Protein 2P17 (pdb70)

B-factor: mean 14.43, std 5.57, range [7.03, 48.94]

Structure (mmCIF, N/CA/C/O backbone):
data_2P17
#
_entry.id   2P17
#
_cell.length_a   53.571
_cell.length_b   59.823
_cell.length_c   69.685
_cell.angle_alpha   90.00
_cell.angle_beta   90.00
_cell.angle_gamma   90.00
#
_symmetry.space_group_name_H-M   'P 21 21 21'
#
loop_
_entity.id
_entity.type
_entity.pdbx_description
1 polymer 'Pirin-like protein'
2 non-polymer 'FE (III) ION'
3 water water
#
loop_
_atom_site.group_PDB
_atom_site.id
_atom_site.type_symbol
_atom_site.label_atom_id
_atom_site.label_alt_id
_atom_site.label_comp_id
_atom_site.label_asym_id
_atom_site.label_entity_id
_atom_site.label_seq_id
_atom_site.pdbx_PDB_ins_code
_atom_site.Cartn_x
_atom_site.Cartn_y
_atom_site.Cartn_z
_atom_site.occupancy
_atom_site.B_iso_or_equiv
_atom_site.auth_seq_id
_atom_site.auth_comp_id
_atom_site.auth_asym_id
_atom_site.auth_atom_id
_atom_site.pdbx_PDB_model_num
ATOM 9 N N . ALA A 1 2 ? 21.017 17.580 22.355 1.00 19.07 2 ALA A N 1
ATOM 10 C CA . ALA A 1 2 ? 22.322 17.913 21.761 1.00 18.23 2 ALA A CA 1
ATOM 11 C C . ALA A 1 2 ? 22.831 19.232 22.306 1.00 17.43 2 ALA A C 1
ATOM 12 O O . ALA A 1 2 ? 22.058 20.062 22.779 1.00 17.38 2 ALA A O 1
ATOM 14 N N . ILE A 1 3 ? 24.143 19.420 22.240 1.00 16.70 3 ILE A N 1
ATOM 15 C CA . ILE A 1 3 ? 24.744 20.662 22.668 1.00 16.21 3 ILE A CA 1
ATOM 16 C C . ILE A 1 3 ? 24.225 21.773 21.753 1.00 15.53 3 ILE A C 1
ATOM 17 O O . ILE A 1 3 ? 24.324 21.673 20.533 1.00 15.03 3 ILE A O 1
ATOM 22 N N . GLN A 1 4 ? 23.643 22.808 22.352 1.00 14.95 4 GLN A N 1
ATOM 23 C CA . GLN A 1 4 ? 23.057 23.924 21.607 1.00 14.99 4 GLN A CA 1
ATOM 24 C C . GLN A 1 4 ? 24.077 25.013 21.318 1.00 14.20 4 GLN A C 1
ATOM 25 O O . GLN A 1 4 ? 24.668 25.593 22.242 1.00 14.95 4 GLN A O 1
ATOM 31 N N . ARG A 1 5 ? 24.273 25.310 20.037 1.00 12.76 5 ARG A N 1
ATOM 32 C CA . ARG A 1 5 ? 25.125 26.427 19.662 1.00 12.47 5 ARG A CA 1
ATOM 33 C C . ARG A 1 5 ? 24.494 27.775 20.009 1.00 11.84 5 ARG A C 1
ATOM 34 O O . ARG A 1 5 ? 23.261 27.913 20.018 1.00 12.38 5 ARG A O 1
ATOM 42 N N . ARG A 1 6 ? 25.366 28.746 20.266 1.00 12.11 6 ARG A N 1
ATOM 43 C CA . ARG A 1 6 ? 25.008 30.127 20.554 1.00 13.05 6 ARG A CA 1
ATOM 44 C C . ARG A 1 6 ? 25.446 30.985 19.374 1.00 12.11 6 ARG A C 1
ATOM 45 O O . ARG A 1 6 ? 26.302 30.575 18.576 1.00 11.68 6 ARG A O 1
ATOM 53 N N . ILE A 1 7 ? 24.864 32.174 19.264 1.00 12.47 7 ILE A N 1
ATOM 54 C CA . ILE A 1 7 ? 25.335 33.186 18.340 1.00 12.46 7 ILE A CA 1
ATOM 55 C C . ILE A 1 7 ? 26.371 34.048 19.052 1.00 13.05 7 ILE A C 1
ATOM 56 O O . ILE A 1 7 ? 26.052 34.766 20.014 1.00 13.82 7 ILE A O 1
ATOM 61 N N . ARG A 1 8 ? 27.615 33.957 18.597 1.00 12.69 8 ARG A N 1
ATOM 62 C CA . ARG A 1 8 ? 28.715 34.646 19.273 1.00 12.90 8 ARG A CA 1
ATOM 63 C C . ARG A 1 8 ? 28.934 36.070 18.769 1.00 12.60 8 ARG A C 1
ATOM 64 O O . ARG A 1 8 ? 29.588 36.875 19.444 1.00 13.26 8 ARG A O 1
ATOM 72 N N . ARG A 1 9 ? 28.385 36.385 17.597 1.00 12.12 9 ARG A N 1
ATOM 73 C CA . ARG A 1 9 ? 28.531 37.716 17.022 1.00 12.34 9 ARG A CA 1
ATOM 74 C C . ARG A 1 9 ? 27.496 37.952 15.939 1.00 11.90 9 ARG A C 1
ATOM 75 O O . ARG A 1 9 ? 27.157 37.031 15.192 1.00 11.72 9 ARG A O 1
ATOM 83 N N . VAL A 1 10 ? 26.990 39.182 15.852 1.00 11.76 10 VAL A N 1
ATOM 84 C CA . VAL A 1 10 ? 26.021 39.559 14.826 1.00 12.12 10 VAL A CA 1
ATOM 85 C C . VAL A 1 10 ? 26.584 40.697 13.975 1.00 12.50 10 VAL A C 1
ATOM 86 O O . VAL A 1 10 ? 26.755 41.819 14.469 1.00 13.86 10 VAL A O 1
ATOM 90 N N . LYS A 1 11 ? 26.875 40.412 12.706 1.00 12.19 11 LYS A N 1
ATOM 91 C CA . LYS A 1 11 ? 27.425 41.417 11.789 1.00 12.01 11 LYS A CA 1
ATOM 92 C C . LYS A 1 11 ? 26.349 41.969 10.860 1.00 11.96 11 LYS A C 1
ATOM 93 O O . LYS A 1 11 ? 25.613 41.201 10.239 1.00 11.77 11 LYS A O 1
ATOM 99 N N . THR A 1 12 ? 26.281 43.297 10.739 1.00 11.79 12 THR A N 1
ATOM 100 C CA . THR A 1 12 ? 25.353 43.936 9.829 1.00 12.30 12 THR A CA 1
ATOM 101 C C . THR A 1 12 ? 26.151 44.384 8.614 1.00 12.59 12 THR A C 1
ATOM 102 O O . THR A 1 12 ? 27.067 45.202 8.747 1.00 13.00 12 THR A O 1
ATOM 106 N N . VAL A 1 13 ? 25.814 43.849 7.441 1.00 13.08 13 VAL A N 1
ATOM 107 C CA . VAL A 1 13 ? 26.557 44.165 6.224 1.00 14.52 13 VAL A CA 1
ATOM 108 C C . VAL A 1 13 ? 26.341 45.628 5.849 1.00 15.37 13 VAL A C 1
ATOM 109 O O . VAL A 1 13 ? 25.205 46.107 5.844 1.00 16.31 13 VAL A O 1
ATOM 113 N N . GLN A 1 14 ? 27.447 46.329 5.581 1.00 16.81 14 GLN A N 1
ATOM 114 C CA . GLN A 1 14 ? 27.426 47.720 5.124 1.00 18.76 14 GLN A CA 1
ATOM 115 C C . GLN A 1 14 ? 27.878 47.744 3.666 1.00 18.73 14 GLN A C 1
ATOM 116 O O . GLN A 1 14 ? 29.060 47.529 3.372 1.00 19.90 14 GLN A O 1
ATOM 130 N N . THR A 1 16 ? 28.699 49.270 -0.101 1.00 17.56 16 THR A N 1
ATOM 131 C CA . THR A 1 16 ? 29.317 50.460 -0.670 1.00 17.56 16 THR A CA 1
ATOM 132 C C . THR A 1 16 ? 29.176 50.421 -2.181 1.00 17.15 16 THR A C 1
ATOM 133 O O . THR A 1 16 ? 29.092 49.350 -2.776 1.00 16.58 16 THR A O 1
ATOM 137 N N . THR A 1 17 ? 29.164 51.593 -2.804 1.00 17.20 17 THR A N 1
ATOM 138 C CA . THR A 1 17 ? 29.104 51.676 -4.252 1.00 17.73 17 THR A CA 1
ATOM 139 C C . THR A 1 17 ? 30.512 51.720 -4.844 1.00 17.61 17 THR A C 1
ATOM 140 O O . THR A 1 17 ? 31.282 52.661 -4.592 1.00 18.26 17 THR A O 1
ATOM 144 N N . ASN A 1 18 ? 30.856 50.678 -5.597 1.00 17.31 18 ASN A N 1
ATOM 145 C CA . ASN A 1 18 ? 32.156 50.591 -6.265 1.00 17.43 18 ASN A CA 1
ATOM 146 C C . ASN A 1 18 ? 32.164 51.421 -7.532 1.00 17.39 18 ASN A C 1
ATOM 147 O O . ASN A 1 18 ? 33.131 52.128 -7.824 1.00 17.41 18 ASN A O 1
ATOM 152 N N . SER A 1 19 ? 31.085 51.311 -8.297 1.00 16.93 19 SER A N 1
ATOM 153 C CA . SER A 1 19 ? 30.973 51.956 -9.601 1.00 16.72 19 SER A CA 1
ATOM 154 C C . SER A 1 19 ? 29.497 52.061 -9.958 1.00 16.94 19 SER A C 1
ATOM 155 O O . SER A 1 19 ? 28.641 51.548 -9.241 1.00 16.48 19 SER A O 1
ATOM 158 N N . PRO A 1 20 ? 29.181 52.737 -11.074 1.00 17.12 20 PRO A N 1
ATOM 159 C CA . PRO A 1 20 ? 27.796 52.844 -11.516 1.00 17.17 20 PRO A CA 1
ATOM 160 C C . PRO A 1 20 ? 27.143 51.485 -11.809 1.00 16.59 20 PRO A C 1
ATOM 161 O O . PRO A 1 20 ? 25.912 51.395 -11.881 1.00 17.65 20 PRO A O 1
ATOM 165 N N . ILE A 1 21 ? 27.956 50.446 -11.962 1.00 15.64 21 ILE A N 1
ATOM 166 C CA . ILE A 1 21 ? 27.435 49.105 -12.287 1.00 15.28 21 ILE A CA 1
ATOM 167 C C . ILE A 1 21 ? 27.712 48.059 -11.200 1.00 14.73 21 ILE A C 1
ATOM 168 O O . ILE A 1 21 ? 27.438 46.868 -11.396 1.00 14.13 21 ILE A O 1
ATOM 173 N N . HIS A 1 22 ? 28.228 48.495 -10.050 1.00 13.09 22 HIS A N 1
ATOM 174 C CA . HIS A 1 22 ? 28.671 47.547 -9.026 1.00 12.33 22 HIS A CA 1
ATOM 175 C C . HIS A 1 22 ? 28.608 48.100 -7.611 1.00 12.32 22 HIS A C 1
ATOM 176 O O . HIS A 1 22 ? 29.223 49.118 -7.296 1.00 11.97 22 HIS A O 1
ATOM 183 N N . ARG A 1 23 ? 27.825 47.424 -6.774 1.00 11.47 23 ARG A N 1
ATOM 184 C CA . ARG A 1 23 ? 27.786 47.679 -5.338 1.00 12.10 23 ARG A CA 1
ATOM 185 C C . ARG A 1 23 ? 28.229 46.402 -4.635 1.00 11.77 23 ARG A C 1
ATOM 186 O O . ARG A 1 23 ? 27.988 45.301 -5.130 1.00 11.82 23 ARG A O 1
ATOM 194 N N . SER A 1 24 ? 28.873 46.541 -3.485 1.00 12.05 24 SER A N 1
ATOM 195 C CA . SER A 1 24 ? 29.340 45.347 -2.779 1.00 12.91 24 SER A CA 1
ATOM 196 C C . SER A 1 24 ? 29.339 45.493 -1.271 1.00 13.40 24 SER A C 1
ATOM 197 O O . SER A 1 24 ? 29.353 46.608 -0.748 1.00 14.89 24 SER A O 1
ATOM 200 N N . GLY A 1 25 ? 29.339 44.350 -0.586 1.00 13.68 25 GLY A N 1
ATOM 201 C CA . GLY A 1 25 ? 29.401 44.356 0.886 1.00 14.54 25 GLY A CA 1
ATOM 202 C C . GLY A 1 25 ? 30.219 43.197 1.391 1.00 14.97 25 GLY A C 1
ATOM 203 O O . GLY A 1 25 ? 30.137 42.104 0.839 1.00 15.16 25 GLY A O 1
ATOM 204 N N . SER A 1 26 ? 31.024 43.444 2.421 1.00 15.13 26 SER A N 1
ATOM 205 C CA . SER A 1 26 ? 31.820 42.388 3.047 1.00 15.66 26 SER A CA 1
ATOM 206 C C . SER A 1 26 ? 31.018 41.726 4.157 1.00 14.70 26 SER A C 1
ATOM 207 O O . SER A 1 26 ? 30.559 42.396 5.089 1.00 15.29 26 SER A O 1
ATOM 210 N N . VAL A 1 27 ? 30.808 40.421 4.019 1.00 13.98 27 VAL A N 1
ATOM 211 C CA . VAL A 1 27 ? 30.088 39.645 5.027 1.00 13.68 27 VAL A CA 1
ATOM 212 C C . VAL A 1 27 ? 31.108 39.007 5.973 1.00 13.36 27 VAL A C 1
ATOM 213 O O . VAL A 1 27 ? 31.022 39.135 7.199 1.00 13.17 27 VAL A O 1
ATOM 217 N N . LEU A 1 28 ? 32.076 38.319 5.379 1.00 13.26 28 LEU A N 1
ATOM 218 C CA . LEU A 1 28 ? 33.273 37.883 6.071 1.00 12.96 28 LEU A CA 1
ATOM 219 C C . LEU A 1 28 ? 34.412 38.622 5.400 1.00 13.70 28 LEU A C 1
ATOM 220 O O . LEU A 1 28 ? 34.674 38.414 4.201 1.00 13.49 28 LEU A O 1
ATOM 225 N N . GLU A 1 29 ? 35.069 39.491 6.161 1.00 14.61 29 GLU A N 1
ATOM 226 C CA . GLU A 1 29 ? 36.182 40.275 5.643 1.00 15.46 29 GLU A CA 1
ATOM 227 C C . GLU A 1 29 ? 37.387 39.373 5.401 1.00 15.91 29 GLU A C 1
ATOM 228 O O . GLU A 1 29 ? 37.554 38.373 6.111 1.00 15.77 29 GLU A O 1
ATOM 234 N N . PRO A 1 30 ? 38.220 39.706 4.396 1.00 16.05 30 PRO A N 1
ATOM 235 C CA . PRO A 1 30 ? 39.445 38.938 4.167 1.00 16.32 30 PRO A CA 1
ATOM 236 C C . PRO A 1 30 ? 40.488 39.195 5.256 1.00 16.61 30 PRO A C 1
ATOM 237 O O . PRO A 1 30 ? 40.355 40.153 6.020 1.00 16.98 30 PRO A O 1
ATOM 241 N N . GLY A 1 31 ? 41.497 38.327 5.325 1.00 16.83 31 GLY A N 1
ATOM 242 C CA . GLY A 1 31 ? 42.613 38.495 6.260 1.00 17.05 31 GLY A CA 1
ATOM 243 C C . GLY A 1 31 ? 42.336 38.079 7.692 1.00 17.50 31 GLY A C 1
ATOM 244 O O . GLY A 1 31 ? 43.075 38.458 8.607 1.00 18.59 31 GLY A O 1
ATOM 245 N N . ASN A 1 32 ? 41.264 37.317 7.891 1.00 16.65 32 ASN A N 1
ATOM 246 C CA . ASN A 1 32 ? 40.886 36.811 9.205 1.00 16.07 32 ASN A CA 1
ATOM 247 C C . ASN A 1 32 ? 40.646 35.301 9.147 1.00 15.40 32 ASN A C 1
ATOM 248 O O . ASN A 1 32 ? 39.682 34.787 9.723 1.00 14.28 32 ASN A O 1
ATOM 253 N N . TRP A 1 33 ? 41.559 34.597 8.472 1.00 15.26 33 TRP A N 1
ATOM 254 C CA . TRP A 1 33 ? 41.471 33.160 8.289 1.00 15.53 33 TRP A CA 1
ATOM 255 C C . TRP A 1 33 ? 41.329 32.460 9.632 1.00 13.86 33 TRP A C 1
ATOM 256 O O . TRP A 1 33 ? 40.645 31.428 9.736 1.00 14.14 33 TRP A O 1
ATOM 267 N N . GLN A 1 34 ? 41.976 33.020 10.661 1.00 12.50 34 GLN A N 1
ATOM 268 C CA . GLN A 1 34 ? 42.047 32.350 11.951 1.00 11.68 34 GLN A CA 1
ATOM 269 C C . GLN A 1 34 ? 40.694 32.259 12.625 1.00 11.23 34 GLN A C 1
ATOM 270 O O . GLN A 1 34 ? 40.443 31.329 13.377 1.00 11.66 34 GLN A O 1
ATOM 276 N N . GLU A 1 35 ? 39.814 33.222 12.346 1.00 10.09 35 GLU A N 1
ATOM 277 C CA . GLU A 1 35 ? 38.469 33.174 12.898 1.00 10.00 35 GLU A CA 1
ATOM 278 C C . GLU A 1 35 ? 37.513 32.333 12.062 1.00 9.15 35 GLU A C 1
ATOM 279 O O . GLU A 1 35 ? 36.605 31.709 12.614 1.00 8.95 35 GLU A O 1
ATOM 285 N N . TYR A 1 36 ? 37.697 32.350 10.740 1.00 9.05 36 TYR A N 1
ATOM 286 C CA . TYR A 1 36 ? 36.666 31.827 9.834 1.00 8.87 36 TYR A CA 1
ATOM 287 C C . TYR A 1 36 ? 36.948 30.470 9.210 1.00 8.36 36 TYR A C 1
ATOM 288 O O . TYR A 1 36 ? 36.065 29.906 8.565 1.00 8.95 36 TYR A O 1
ATOM 297 N N . ASP A 1 37 ? 38.157 29.961 9.436 1.00 8.63 37 ASP A N 1
ATOM 298 C CA . ASP A 1 37 ? 38.647 28.663 8.943 1.00 8.54 37 ASP A CA 1
ATOM 299 C C . ASP A 1 37 ? 37.504 27.643 8.956 1.00 8.43 37 ASP A C 1
ATOM 300 O O . ASP A 1 37 ? 36.961 27.359 10.023 1.00 8.40 37 ASP A O 1
ATOM 305 N N . PRO A 1 38 ? 37.176 27.024 7.801 1.00 8.06 38 PRO A N 1
ATOM 306 C CA . PRO A 1 38 ? 37.888 26.997 6.524 1.00 8.01 38 PRO A CA 1
ATOM 307 C C . PRO A 1 38 ? 37.534 28.095 5.522 1.00 8.43 38 PRO A C 1
ATOM 308 O O . PRO A 1 38 ? 38.006 28.054 4.379 1.00 8.77 38 PRO A O 1
ATOM 312 N N . PHE A 1 39 ? 36.699 29.053 5.916 1.00 8.19 39 PHE A N 1
ATOM 313 C CA . PHE A 1 39 ? 36.279 30.107 4.984 1.00 8.48 39 PHE A CA 1
ATOM 314 C C . PHE A 1 39 ? 37.271 31.256 4.975 1.00 8.92 39 PHE A C 1
ATOM 315 O O . PHE A 1 39 ? 37.875 31.563 6.004 1.00 9.49 39 PHE A O 1
ATOM 323 N N . LEU A 1 40 ? 37.464 31.860 3.806 1.00 9.21 40 LEU A N 1
ATOM 324 C CA . LEU A 1 40 ? 38.453 32.929 3.668 1.00 10.29 40 LEU A CA 1
ATOM 325 C C . LEU A 1 40 ? 37.810 34.289 3.504 1.00 11.06 40 LEU A C 1
ATOM 326 O O . LEU A 1 40 ? 38.388 35.305 3.894 1.00 12.03 40 LEU A O 1
ATOM 331 N N . LEU A 1 41 ? 36.617 34.302 2.920 1.00 11.05 41 LEU A N 1
ATOM 332 C CA . LEU A 1 41 ? 35.849 35.529 2.763 1.00 12.07 41 LEU A CA 1
ATOM 333 C C . LEU A 1 41 ? 34.460 35.205 2.234 1.00 11.10 41 LEU A C 1
ATOM 334 O O . LEU A 1 41 ? 34.218 34.119 1.701 1.00 11.04 41 LEU A O 1
ATOM 339 N N . LEU A 1 42 ? 33.545 36.148 2.420 1.00 11.18 42 LEU A N 1
ATOM 340 C CA . LEU A 1 42 ? 32.222 36.055 1.818 1.00 11.17 42 LEU A CA 1
ATOM 341 C C . LEU A 1 42 ? 31.836 37.466 1.419 1.00 11.83 42 LEU A C 1
ATOM 342 O O . LEU A 1 42 ? 31.786 38.354 2.272 1.00 11.66 42 LEU A O 1
ATOM 355 N N . GLU A 1 44 ? 29.172 40.047 -0.823 1.00 12.78 44 GLU A N 1
ATOM 356 C CA . GLU A 1 44 ? 27.895 40.291 -1.472 1.00 12.76 44 GLU A CA 1
ATOM 357 C C . GLU A 1 44 ? 28.123 41.270 -2.606 1.00 12.62 44 GLU A C 1
ATOM 358 O O . GLU A 1 44 ? 28.775 42.294 -2.417 1.00 12.72 44 GLU A O 1
ATOM 364 N N . ASP A 1 45 ? 27.598 40.943 -3.785 1.00 12.20 45 ASP A N 1
ATOM 365 C CA . ASP A 1 45 ? 27.755 41.808 -4.957 1.00 12.01 45 ASP A CA 1
ATOM 366 C C . ASP A 1 45 ? 26.428 42.032 -5.648 1.00 11.73 45 ASP A C 1
ATOM 367 O O . ASP A 1 45 ? 25.615 41.114 -5.770 1.00 11.50 45 ASP A O 1
ATOM 372 N N . ILE A 1 46 ? 26.208 43.271 -6.080 1.00 11.04 46 ILE A N 1
ATOM 373 C CA . ILE A 1 46 ? 25.116 43.593 -6.979 1.00 11.25 46 ILE A CA 1
ATOM 374 C C . ILE A 1 46 ? 25.779 44.214 -8.196 1.00 11.21 46 ILE A C 1
ATOM 375 O O . ILE A 1 46 ? 26.425 45.263 -8.079 1.00 11.01 46 ILE A O 1
ATOM 380 N N . PHE A 1 47 ? 25.649 43.580 -9.357 1.00 10.52 47 PHE A N 1
ATOM 381 C CA . PHE A 1 47 ? 26.455 43.991 -10.503 1.00 10.95 47 PHE A CA 1
ATOM 382 C C . PHE A 1 47 ? 25.794 43.778 -11.854 1.00 11.55 47 PHE A C 1
ATOM 383 O O . PHE A 1 47 ? 24.896 42.943 -11.993 1.00 11.18 47 PHE A O 1
ATOM 391 N N . GLU A 1 48 ? 26.239 44.562 -12.834 1.00 12.63 48 GLU A N 1
ATOM 392 C CA . GLU A 1 48 ? 25.742 44.471 -14.199 1.00 14.26 48 GLU A CA 1
ATOM 393 C C . GLU A 1 48 ? 26.807 43.910 -15.135 1.00 14.26 48 GLU A C 1
ATOM 394 O O . GLU A 1 48 ? 27.972 43.758 -14.751 1.00 14.10 48 GLU A O 1
ATOM 400 N N . ARG A 1 49 ? 26.394 43.591 -16.358 1.00 14.70 49 ARG A N 1
ATOM 401 C CA . ARG A 1 49 ? 27.285 43.063 -17.387 1.00 15.37 49 ARG A CA 1
ATOM 402 C C . ARG A 1 49 ? 28.482 43.989 -17.586 1.00 15.18 49 ARG A C 1
ATOM 403 O O . ARG A 1 49 ? 28.331 45.214 -17.684 1.00 15.48 49 ARG A O 1
ATOM 411 N N . GLY A 1 50 ? 29.667 43.384 -17.615 1.00 15.40 50 GLY A N 1
ATOM 412 C CA . GLY A 1 50 ? 30.919 44.107 -17.844 1.00 15.62 50 GLY A CA 1
ATOM 413 C C . GLY A 1 50 ? 31.685 44.497 -16.593 1.00 15.67 50 GLY A C 1
ATOM 414 O O . GLY A 1 50 ? 32.772 45.075 -16.680 1.00 15.77 50 GLY A O 1
ATOM 415 N N . THR A 1 51 ? 31.122 44.185 -15.424 1.00 15.11 51 THR A N 1
ATOM 416 C CA . THR A 1 51 ? 31.735 44.559 -14.149 1.00 15.25 51 THR A CA 1
ATOM 417 C C . THR A 1 51 ? 33.115 43.925 -13.951 1.00 15.64 51 THR A C 1
ATOM 418 O O . THR A 1 51 ? 34.094 44.626 -13.661 1.00 16.06 51 THR A O 1
ATOM 422 N N . PHE A 1 52 ? 33.176 42.605 -14.096 1.00 15.73 52 PHE A N 1
ATOM 423 C CA . PHE A 1 52 ? 34.394 41.863 -13.805 1.00 16.40 52 PHE A CA 1
ATOM 424 C C . PHE A 1 52 ? 35.175 41.477 -15.051 1.00 16.71 52 PHE A C 1
ATOM 425 O O . PHE A 1 52 ? 34.617 41.326 -16.136 1.00 17.56 52 PHE A O 1
ATOM 433 N N . ASP A 1 53 ? 36.481 41.334 -14.867 1.00 17.48 53 ASP A N 1
ATOM 434 C CA . ASP A 1 53 ? 37.368 40.821 -15.894 1.00 18.12 53 ASP A CA 1
ATOM 435 C C . ASP A 1 53 ? 37.734 39.384 -15.552 1.00 17.73 53 ASP A C 1
ATOM 436 O O . ASP A 1 53 ? 37.445 38.898 -14.457 1.00 18.05 53 ASP A O 1
ATOM 441 N N . VAL A 1 54 ? 38.365 38.705 -16.500 1.00 17.36 54 VAL A N 1
ATOM 442 C CA . VAL A 1 54 ? 38.831 37.345 -16.278 1.00 17.15 54 VAL A CA 1
ATOM 443 C C . VAL A 1 54 ? 40.007 37.392 -15.305 1.00 16.82 54 VAL A C 1
ATOM 444 O O . VAL A 1 54 ? 40.918 38.219 -15.454 1.00 17.57 54 VAL A O 1
ATOM 448 N N . HIS A 1 55 ? 39.979 36.524 -14.297 1.00 15.97 55 HIS A N 1
ATOM 449 C CA . HIS A 1 55 ? 41.013 36.519 -13.259 1.00 16.10 55 HIS A CA 1
ATOM 450 C C . HIS A 1 55 ? 41.370 35.093 -12.864 1.00 14.88 55 HIS A C 1
ATOM 451 O O . HIS A 1 55 ? 40.500 34.235 -12.805 1.00 13.65 55 HIS A O 1
ATOM 458 N N . PRO A 1 56 ? 42.656 34.833 -12.594 1.00 14.11 56 PRO A N 1
ATOM 459 C CA . PRO A 1 56 ? 43.069 33.545 -12.050 1.00 14.13 56 PRO A CA 1
ATOM 460 C C . PRO A 1 56 ? 42.763 33.380 -10.556 1.00 13.90 56 PRO A C 1
ATOM 461 O O . PRO A 1 56 ? 42.704 34.364 -9.809 1.00 14.97 56 PRO A O 1
ATOM 465 N N . HIS A 1 57 ? 42.551 32.132 -10.154 1.00 13.24 57 HIS A N 1
ATOM 466 C CA . HIS A 1 57 ? 42.580 31.730 -8.753 1.00 13.11 57 HIS A CA 1
ATOM 467 C C . HIS A 1 57 ? 43.345 30.415 -8.634 1.00 12.59 57 HIS A C 1
ATOM 468 O O . HIS A 1 57 ? 43.384 29.622 -9.567 1.00 11.96 57 HIS A O 1
ATOM 475 N N . ARG A 1 58 ? 43.951 30.196 -7.475 1.00 12.76 58 ARG A N 1
ATOM 476 C CA . ARG A 1 58 ? 44.595 28.924 -7.171 1.00 13.29 58 ARG A CA 1
ATOM 477 C C . ARG A 1 58 ? 44.549 28.637 -5.683 1.00 11.86 58 ARG A C 1
ATOM 478 O O . ARG A 1 58 ? 44.519 29.559 -4.872 1.00 12.16 58 ARG A O 1
ATOM 486 N N . GLY A 1 59 ? 44.495 27.353 -5.342 1.00 11.12 59 GLY A N 1
ATOM 487 C CA . GLY A 1 59 ? 44.624 26.935 -3.949 1.00 10.03 59 GLY A CA 1
ATOM 488 C C . GLY A 1 59 ? 43.397 27.162 -3.080 1.00 9.96 59 GLY A C 1
ATOM 489 O O . GLY A 1 59 ? 43.480 27.068 -1.851 1.00 10.54 59 GLY A O 1
ATOM 490 N N . ILE A 1 60 ? 42.266 27.468 -3.721 1.00 9.42 60 ILE A N 1
ATOM 491 C CA . ILE A 1 60 ? 41.004 27.767 -3.029 1.00 9.25 60 ILE A CA 1
ATOM 492 C C . ILE A 1 60 ? 39.850 27.169 -3.816 1.00 8.39 60 ILE A C 1
ATOM 493 O O . ILE A 1 60 ? 40.040 26.662 -4.927 1.00 8.96 60 ILE A O 1
ATOM 498 N N . GLU A 1 61 ? 38.668 27.189 -3.208 1.00 8.44 61 GLU A N 1
ATOM 499 C CA . GLU A 1 61 ? 37.410 27.000 -3.922 1.00 8.36 61 GLU A CA 1
ATOM 500 C C . GLU A 1 61 ? 36.567 28.263 -3.789 1.00 8.63 61 GLU A C 1
ATOM 501 O O . GLU A 1 61 ? 36.657 28.979 -2.791 1.00 9.26 61 GLU A O 1
ATOM 507 N N . THR A 1 62 ? 35.752 28.542 -4.800 1.00 9.01 62 THR A N 1
ATOM 508 C CA . THR A 1 62 ? 34.766 29.612 -4.686 1.00 9.46 62 THR A CA 1
ATOM 509 C C . THR A 1 62 ? 33.375 29.030 -4.842 1.00 9.05 62 THR A C 1
ATOM 510 O O . THR A 1 62 ? 33.165 28.097 -5.626 1.00 9.44 62 THR A O 1
ATOM 514 N N . VAL A 1 63 ? 32.433 29.567 -4.074 1.00 8.52 63 VAL A N 1
ATOM 515 C CA . VAL A 1 63 ? 31.061 29.074 -4.097 1.00 8.69 63 VAL A CA 1
ATOM 516 C C . VAL A 1 63 ? 30.145 30.261 -4.254 1.00 8.77 63 VAL A C 1
ATOM 517 O O . VAL A 1 63 ? 30.139 31.146 -3.390 1.00 8.76 63 VAL A O 1
ATOM 521 N N . THR A 1 64 ? 29.385 30.283 -5.353 1.00 8.79 64 THR A N 1
ATOM 522 C CA . THR A 1 64 ? 28.495 31.407 -5.651 1.00 9.44 64 THR A CA 1
ATOM 523 C C . THR A 1 64 ? 27.055 31.002 -5.433 1.00 9.29 64 THR A C 1
ATOM 524 O O . THR A 1 64 ? 26.647 29.936 -5.883 1.00 10.12 64 THR A O 1
ATOM 528 N N . TYR A 1 65 ? 26.304 31.833 -4.709 1.00 9.03 65 TYR A N 1
ATOM 529 C CA . TYR A 1 65 ? 24.854 31.702 -4.619 1.00 8.59 65 TYR A CA 1
ATOM 530 C C . TYR A 1 65 ? 24.234 32.918 -5.297 1.00 8.58 65 TYR A C 1
ATOM 531 O O . TYR A 1 65 ? 24.572 34.057 -4.961 1.00 8.33 65 TYR A O 1
ATOM 540 N N . VAL A 1 66 ? 23.355 32.681 -6.266 1.00 9.08 66 VAL A N 1
ATOM 541 C CA . VAL A 1 66 ? 22.683 33.785 -6.953 1.00 9.91 66 VAL A CA 1
ATOM 542 C C . VAL A 1 66 ? 21.367 34.093 -6.248 1.00 10.22 66 VAL A C 1
ATOM 543 O O . VAL A 1 66 ? 20.466 33.249 -6.196 1.00 10.52 66 VAL A O 1
ATOM 547 N N . ILE A 1 67 ? 21.269 35.289 -5.675 1.00 10.68 67 ILE A N 1
ATOM 548 C CA . ILE A 1 67 ? 20.036 35.707 -5.009 1.00 11.60 67 ILE A CA 1
ATOM 549 C C . ILE A 1 67 ? 18.999 36.068 -6.060 1.00 11.72 67 ILE A C 1
ATOM 550 O O . ILE A 1 67 ? 17.850 35.606 -5.999 1.00 13.39 67 ILE A O 1
ATOM 555 N N . SER A 1 68 ? 19.409 36.883 -7.034 1.00 12.09 68 SER A N 1
ATOM 556 C CA . SER A 1 68 ? 18.527 37.309 -8.105 1.00 12.12 68 SER A CA 1
ATOM 557 C C . SER A 1 68 ? 19.340 37.616 -9.356 1.00 12.24 68 SER A C 1
ATOM 558 O O . SER A 1 68 ? 20.560 37.825 -9.290 1.00 12.03 68 SER A O 1
ATOM 561 N N . GLY A 1 69 ? 18.667 37.636 -10.500 1.00 12.12 69 GLY A N 1
ATOM 562 C CA . GLY A 1 69 ? 19.323 37.887 -11.776 1.00 12.35 69 GLY A CA 1
ATOM 563 C C . GLY A 1 69 ? 19.800 36.621 -12.463 1.00 12.75 69 GLY A C 1
ATOM 564 O O . GLY A 1 69 ? 19.676 35.518 -11.918 1.00 12.86 69 GLY A O 1
ATOM 565 N N . GLU A 1 70 ? 20.324 36.791 -13.673 1.00 13.32 70 GLU A N 1
ATOM 566 C CA . GLU A 1 70 ? 20.792 35.677 -14.484 1.00 13.57 70 GLU A CA 1
ATOM 567 C C . GLU A 1 70 ? 22.286 35.835 -14.698 1.00 13.32 70 GLU A C 1
ATOM 568 O O . GLU A 1 70 ? 22.736 36.841 -15.252 1.00 13.51 70 GLU A O 1
ATOM 574 N N . LEU A 1 71 ? 23.046 34.848 -14.230 1.00 13.39 71 LEU A N 1
ATOM 575 C CA . LEU A 1 71 ? 24.508 34.909 -14.275 1.00 13.42 71 LEU A CA 1
ATOM 576 C C . LEU A 1 71 ? 25.095 33.989 -15.344 1.00 13.47 71 LEU A C 1
ATOM 577 O O . LEU A 1 71 ? 24.677 32.841 -15.471 1.00 13.82 71 LEU A O 1
ATOM 582 N N . GLU A 1 72 ? 26.052 34.517 -16.102 1.00 13.23 72 GLU A N 1
ATOM 583 C CA . GLU A 1 72 ? 26.841 33.724 -17.035 1.00 13.62 72 GLU A CA 1
ATOM 584 C C . GLU A 1 72 ? 28.193 33.433 -16.398 1.00 13.20 72 GLU A C 1
ATOM 585 O O . GLU A 1 72 ? 28.936 34.354 -16.015 1.00 14.19 72 GLU A O 1
ATOM 591 N N . HIS A 1 73 ? 28.507 32.151 -16.276 1.00 12.34 73 HIS A N 1
ATOM 592 C CA . HIS A 1 73 ? 29.793 31.733 -15.714 1.00 12.55 73 HIS A CA 1
ATOM 593 C C . HIS A 1 73 ? 30.752 31.267 -16.801 1.00 12.10 73 HIS A C 1
ATOM 594 O O . HIS A 1 73 ? 30.362 30.567 -17.739 1.00 13.10 73 HIS A O 1
ATOM 601 N N . PHE A 1 74 ? 32.015 31.653 -16.667 1.00 11.61 74 PHE A N 1
ATOM 602 C CA . PHE A 1 74 ? 33.078 31.055 -17.452 1.00 11.59 74 PHE A CA 1
ATOM 603 C C . PHE A 1 74 ? 34.213 30.585 -16.556 1.00 11.43 74 PHE A C 1
ATOM 604 O O . PHE A 1 74 ? 34.598 31.286 -15.621 1.00 10.76 74 PHE A O 1
ATOM 612 N N . ASP A 1 75 ? 34.763 29.413 -16.861 1.00 11.08 75 ASP A N 1
ATOM 613 C CA . ASP A 1 75 ? 36.089 29.067 -16.363 1.00 10.92 75 ASP A CA 1
ATOM 614 C C . ASP A 1 75 ? 36.895 28.290 -17.412 1.00 10.88 75 ASP A C 1
ATOM 615 O O . ASP A 1 75 ? 36.339 27.695 -18.340 1.00 11.07 75 ASP A O 1
ATOM 620 N N . SER A 1 76 ? 38.215 28.314 -17.254 1.00 10.75 76 SER A N 1
ATOM 621 C CA . SER A 1 76 ? 39.128 27.757 -18.250 1.00 11.77 76 SER A CA 1
ATOM 622 C C . SER A 1 76 ? 39.292 26.245 -18.196 1.00 12.54 76 SER A C 1
ATOM 623 O O . SER A 1 76 ? 40.037 25.680 -18.997 1.00 12.92 76 SER A O 1
ATOM 626 N N . LYS A 1 77 ? 38.588 25.599 -17.268 1.00 12.92 77 LYS A N 1
ATOM 627 C CA . LYS A 1 77 ? 38.525 24.147 -17.242 1.00 14.01 77 LYS A CA 1
ATOM 628 C C . LYS A 1 77 ? 37.288 23.643 -17.982 1.00 13.98 77 LYS A C 1
ATOM 629 O O . LYS A 1 77 ? 37.403 22.853 -18.927 1.00 14.41 77 LYS A O 1
ATOM 635 N N . ALA A 1 78 ? 36.116 24.119 -17.562 1.00 13.78 78 ALA A N 1
ATOM 636 C CA . ALA A 1 78 ? 34.837 23.594 -18.040 1.00 13.88 78 ALA A CA 1
ATOM 637 C C . ALA A 1 78 ? 34.126 24.472 -19.076 1.00 14.00 78 ALA A C 1
ATOM 638 O O . ALA A 1 78 ? 33.182 24.023 -19.737 1.00 15.10 78 ALA A O 1
ATOM 640 N N . GLY A 1 79 ? 34.565 25.722 -19.218 1.00 13.30 79 GLY A N 1
ATOM 641 C CA . GLY A 1 79 ? 33.957 26.628 -20.195 1.00 13.27 79 GLY A CA 1
ATOM 642 C C . GLY A 1 79 ? 32.754 27.372 -19.643 1.00 13.25 79 GLY A C 1
ATOM 643 O O . GLY A 1 79 ? 32.795 27.868 -18.513 1.00 12.99 79 GLY A O 1
ATOM 644 N N . HIS A 1 80 ? 31.682 27.443 -20.432 1.00 14.23 80 HIS A N 1
ATOM 645 C CA . HIS A 1 80 ? 30.521 28.270 -20.087 1.00 14.93 80 HIS A CA 1
ATOM 646 C C . HIS A 1 80 ? 29.382 27.532 -19.417 1.00 15.09 80 HIS A C 1
ATOM 647 O O . HIS A 1 80 ? 29.040 26.402 -19.791 1.00 15.21 80 HIS A O 1
ATOM 654 N N . SER A 1 81 ? 28.776 28.205 -18.439 1.00 14.55 81 SER A N 1
ATOM 655 C CA . SER A 1 81 ? 27.568 27.723 -17.793 1.00 15.14 81 SER A CA 1
ATOM 656 C C . SER A 1 81 ? 26.710 28.924 -17.399 1.00 14.76 81 SER A C 1
ATOM 657 O O . SER A 1 81 ? 27.130 30.066 -17.550 1.00 14.91 81 SER A O 1
ATOM 660 N N . THR A 1 82 ? 25.500 28.654 -16.923 1.00 14.94 82 THR A N 1
ATOM 661 C CA . THR A 1 82 ? 24.615 29.712 -16.439 1.00 15.11 82 THR A CA 1
ATOM 662 C C . THR A 1 82 ? 24.034 29.356 -15.080 1.00 15.32 82 THR A C 1
ATOM 663 O O . THR A 1 82 ? 23.959 28.180 -14.711 1.00 15.69 82 THR A O 1
ATOM 667 N N . LEU A 1 83 ? 23.654 30.393 -14.343 1.00 14.43 83 LEU A N 1
ATOM 668 C CA . LEU A 1 83 ? 22.973 30.261 -13.056 1.00 14.27 83 LEU A CA 1
ATOM 669 C C . LEU A 1 83 ? 21.822 31.233 -13.017 1.00 13.43 83 LEU A C 1
ATOM 670 O O . LEU A 1 83 ? 21.942 32.350 -13.513 1.00 14.30 83 LEU A O 1
ATOM 675 N N . GLY A 1 84 ? 20.716 30.803 -12.421 1.00 12.66 84 GLY A N 1
ATOM 676 C CA . GLY A 1 84 ? 19.588 31.702 -12.178 1.00 12.14 84 GLY A CA 1
ATOM 677 C C . GLY A 1 84 ? 19.313 31.873 -10.695 1.00 11.76 84 GLY A C 1
ATOM 678 O O . GLY A 1 84 ? 20.071 31.363 -9.852 1.00 11.66 84 GLY A O 1
ATOM 679 N N . PRO A 1 85 ? 18.237 32.606 -10.357 1.00 11.79 85 PRO A N 1
ATOM 680 C CA . PRO A 1 85 ? 17.892 32.843 -8.963 1.00 11.70 85 PRO A CA 1
ATOM 681 C C . PRO A 1 85 ? 17.781 31.560 -8.155 1.00 11.66 85 PRO A C 1
ATOM 682 O O . PRO A 1 85 ? 17.073 30.637 -8.553 1.00 12.09 85 PRO A O 1
ATOM 686 N N . GLY A 1 86 ? 18.506 31.516 -7.038 1.00 11.06 86 GLY A N 1
ATOM 687 C CA . GLY A 1 86 ? 18.481 30.360 -6.147 1.00 10.75 86 GLY A CA 1
ATOM 688 C C . GLY A 1 86 ? 19.490 29.270 -6.456 1.00 10.79 86 GLY A C 1
ATOM 689 O O . GLY A 1 86 ? 19.587 28.303 -5.707 1.00 11.32 86 GLY A O 1
ATOM 690 N N . ASP A 1 87 ? 20.231 29.422 -7.551 1.00 10.49 87 ASP A N 1
ATOM 691 C CA . ASP A 1 87 ? 21.209 28.415 -7.970 1.00 10.24 87 ASP A CA 1
ATOM 692 C C . ASP A 1 87 ? 22.582 28.681 -7.369 1.00 10.10 87 ASP A C 1
ATOM 693 O O . ASP A 1 87 ? 22.900 29.806 -6.976 1.00 10.09 87 ASP A O 1
ATOM 698 N N . VAL A 1 88 ? 23.391 27.624 -7.319 1.00 9.37 88 VAL A N 1
ATOM 699 C CA . VAL A 1 88 ? 24.738 27.689 -6.744 1.00 9.22 88 VAL A CA 1
ATOM 700 C C . VAL A 1 88 ? 25.742 27.082 -7.719 1.00 9.11 88 VAL A C 1
ATOM 701 O O . VAL A 1 88 ? 25.397 26.217 -8.522 1.00 9.78 88 VAL A O 1
ATOM 705 N N . GLN A 1 89 ? 26.968 27.588 -7.700 1.00 9.04 89 GLN A N 1
ATOM 706 C CA . GLN A 1 89 ? 28.071 26.898 -8.365 1.00 9.91 89 GLN A CA 1
ATOM 707 C C . GLN A 1 89 ? 29.244 26.743 -7.407 1.00 9.49 89 GLN A C 1
ATOM 708 O O . GLN A 1 89 ? 29.472 27.595 -6.535 1.00 9.65 89 GLN A O 1
ATOM 714 N N . TRP A 1 90 ? 29.987 25.662 -7.592 1.00 9.35 90 TRP A N 1
ATOM 715 C CA . TRP A 1 90 ? 31.100 25.308 -6.726 1.00 9.53 90 TRP A CA 1
ATOM 716 C C . TRP A 1 90 ? 32.316 25.142 -7.627 1.00 9.99 90 TRP A C 1
ATOM 717 O O . TRP A 1 90 ? 32.376 24.205 -8.428 1.00 9.89 90 TRP A O 1
ATOM 736 N N . THR A 1 92 ? 36.299 24.577 -7.838 1.00 10.02 92 THR A N 1
ATOM 737 C CA . THR A 1 92 ? 37.569 24.228 -7.210 1.00 9.76 92 THR A CA 1
ATOM 738 C C . THR A 1 92 ? 38.684 24.758 -8.099 1.00 9.60 92 THR A C 1
ATOM 739 O O . THR A 1 92 ? 38.851 24.289 -9.226 1.00 10.26 92 THR A O 1
ATOM 743 N N . ALA A 1 93 ? 39.446 25.728 -7.602 1.00 9.63 93 ALA A N 1
ATOM 744 C CA . ALA A 1 93 ? 40.526 26.299 -8.421 1.00 9.96 93 ALA A CA 1
ATOM 745 C C . ALA A 1 93 ? 41.763 25.403 -8.433 1.00 10.45 93 ALA A C 1
ATOM 746 O O . ALA A 1 93 ? 42.399 25.265 -9.474 1.00 10.29 93 ALA A O 1
ATOM 748 N N . GLY A 1 94 ? 42.092 24.814 -7.285 1.00 10.29 94 GLY A N 1
ATOM 749 C CA . GLY A 1 94 ? 43.243 23.920 -7.151 1.00 10.83 94 GLY A CA 1
ATOM 750 C C . GLY A 1 94 ? 44.511 24.497 -7.761 1.00 10.42 94 GLY A C 1
ATOM 751 O O . GLY A 1 94 ? 44.883 25.636 -7.485 1.00 11.07 94 GLY A O 1
ATOM 752 N N . ARG A 1 95 ? 45.175 23.691 -8.585 1.00 11.71 95 ARG A N 1
ATOM 753 C CA . ARG A 1 95 ? 46.442 24.123 -9.193 1.00 12.85 95 ARG A CA 1
ATOM 754 C C . ARG A 1 95 ? 46.324 25.427 -9.997 1.00 12.58 95 ARG A C 1
ATOM 755 O O . ARG A 1 95 ? 47.311 26.150 -10.155 1.00 13.29 95 ARG A O 1
ATOM 763 N N . GLY A 1 96 ? 45.125 25.721 -10.490 1.00 12.29 96 GLY A N 1
ATOM 764 C CA . GLY A 1 96 ? 44.874 27.012 -11.103 1.00 12.34 96 GLY A CA 1
ATOM 765 C C . GLY A 1 96 ? 43.815 26.992 -12.177 1.00 12.33 96 GLY A C 1
ATOM 766 O O . GLY A 1 96 ? 43.706 26.032 -12.945 1.00 12.41 96 GLY A O 1
ATOM 767 N N . VAL A 1 97 ? 43.026 28.068 -12.220 1.00 12.05 97 VAL A N 1
ATOM 768 C CA . VAL A 1 97 ? 41.996 28.236 -13.237 1.00 12.32 97 VAL A CA 1
ATOM 769 C C . VAL A 1 97 ? 41.743 29.730 -13.377 1.00 11.45 97 VAL A C 1
ATOM 770 O O . VAL A 1 97 ? 42.024 30.488 -12.444 1.00 12.29 97 VAL A O 1
ATOM 774 N N . VAL A 1 98 ? 41.259 30.168 -14.542 1.00 11.37 98 VAL A N 1
ATOM 775 C CA . VAL A 1 98 ? 40.710 31.524 -14.629 1.00 11.45 98 VAL A CA 1
ATOM 776 C C . VAL A 1 98 ? 39.203 31.446 -14.720 1.00 11.33 98 VAL A C 1
ATOM 777 O O . VAL A 1 98 ? 38.648 30.454 -15.198 1.00 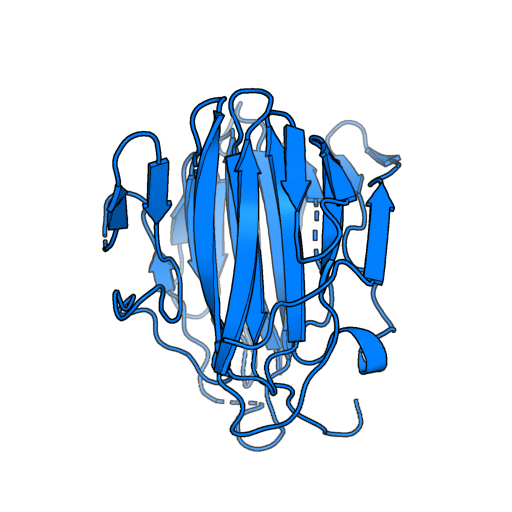11.77 98 VAL A O 1
ATOM 781 N N . HIS A 1 99 ? 38.544 32.498 -14.254 1.00 10.79 99 HIS A N 1
ATOM 782 C CA . HIS A 1 99 ? 37.094 32.554 -14.330 1.00 11.66 99 HIS A CA 1
ATOM 783 C C . HIS A 1 99 ? 36.597 33.974 -14.553 1.00 11.30 99 HIS A C 1
ATOM 784 O O . HIS A 1 99 ? 37.333 34.945 -14.358 1.00 11.57 99 HIS A O 1
ATOM 791 N N . LYS A 1 100 ? 35.331 34.088 -14.941 1.00 11.55 100 LYS A N 1
ATOM 792 C CA . LYS A 1 100 ? 34.641 35.379 -14.978 1.00 12.57 100 LYS A CA 1
ATOM 793 C C . LYS A 1 100 ? 33.160 35.131 -14.753 1.00 12.53 100 LYS A C 1
ATOM 794 O O . LYS A 1 100 ? 32.586 34.213 -15.339 1.00 12.86 100 LYS A O 1
ATOM 800 N N . GLU A 1 101 ? 32.556 35.949 -13.896 1.00 12.54 101 GLU A N 1
ATOM 801 C CA . GLU A 1 101 ? 31.118 35.891 -13.640 1.00 13.13 101 GLU A CA 1
ATOM 802 C C . GLU A 1 101 ? 30.526 37.157 -14.231 1.00 13.29 101 GLU A C 1
ATOM 803 O O . GLU A 1 101 ? 30.919 38.261 -13.842 1.00 13.74 101 GLU A O 1
ATOM 809 N N . ASP A 1 102 ? 29.620 36.998 -15.193 1.00 13.40 102 ASP A N 1
ATOM 810 C CA . ASP A 1 102 ? 29.094 38.141 -15.934 1.00 13.40 102 ASP A CA 1
ATOM 811 C C . ASP A 1 102 ? 27.569 38.036 -16.054 1.00 13.54 102 ASP A C 1
ATOM 812 O O . ASP A 1 102 ? 27.063 37.028 -16.531 1.00 13.41 102 ASP A O 1
ATOM 817 N N . PRO A 1 103 ? 26.826 39.063 -15.597 1.00 13.15 103 PRO A N 1
ATOM 818 C CA . PRO A 1 103 ? 25.378 38.995 -15.818 1.00 13.83 103 PRO A CA 1
ATOM 819 C C . PRO A 1 103 ? 24.995 38.917 -17.293 1.00 14.61 103 PRO A C 1
ATOM 820 O O . PRO A 1 103 ? 25.687 39.468 -18.161 1.00 14.88 103 PRO A O 1
ATOM 824 N N . ALA A 1 104 ? 23.881 38.243 -17.558 1.00 15.50 104 ALA A N 1
ATOM 825 C CA . ALA A 1 104 ? 23.273 38.260 -18.890 1.00 16.38 104 ALA A CA 1
ATOM 826 C C . ALA A 1 104 ? 22.907 39.701 -19.268 1.00 16.91 104 ALA A C 1
ATOM 827 O O . ALA A 1 104 ? 22.655 40.530 -18.394 1.00 16.92 104 ALA A O 1
ATOM 829 N N . SER A 1 105 ? 22.896 39.999 -20.570 1.00 18.10 105 SER A N 1
ATOM 830 C CA . SER A 1 105 ? 22.516 41.330 -21.055 1.00 18.85 105 SER A CA 1
ATOM 831 C C . SER A 1 105 ? 21.195 41.787 -20.434 1.00 18.99 105 SER A C 1
ATOM 832 O O . SER A 1 105 ? 20.220 41.039 -20.416 1.00 19.92 105 SER A O 1
ATOM 835 N N . GLY A 1 106 ? 21.190 43.001 -19.887 1.00 19.03 106 GLY A N 1
ATOM 836 C CA . GLY A 1 106 ? 20.000 43.568 -19.251 1.00 19.11 106 GLY A CA 1
ATOM 837 C C . GLY A 1 106 ? 19.668 43.046 -17.861 1.00 18.44 106 GLY A C 1
ATOM 838 O O . GLY A 1 106 ? 18.702 43.497 -17.244 1.00 19.48 106 GLY A O 1
ATOM 839 N N . SER A 1 107 ? 20.461 42.101 -17.355 1.00 17.69 107 SER A N 1
ATOM 840 C CA . SER A 1 107 ? 20.213 41.549 -16.025 1.00 16.66 107 SER A CA 1
ATOM 841 C C . SER A 1 107 ? 21.151 42.142 -14.981 1.00 16.03 107 SER A C 1
ATOM 842 O O . SER A 1 107 ? 22.325 42.391 -15.258 1.00 16.17 107 SER A O 1
ATOM 845 N N . THR A 1 108 ? 20.612 42.387 -13.794 1.00 14.67 108 THR A N 1
ATOM 846 C CA . THR A 1 108 ? 21.421 42.739 -12.632 1.00 14.09 108 THR A CA 1
ATOM 847 C C . THR A 1 108 ? 21.500 41.511 -11.732 1.00 13.61 108 THR A C 1
ATOM 848 O O . THR A 1 108 ? 20.474 40.967 -11.333 1.00 13.87 108 THR A O 1
ATOM 852 N N . VAL A 1 109 ? 22.717 41.063 -11.437 1.00 12.01 109 VAL A N 1
ATOM 853 C CA . VAL A 1 109 ? 22.918 39.913 -10.557 1.00 11.23 109 VAL A CA 1
ATOM 854 C C . VAL A 1 109 ? 23.184 40.365 -9.135 1.00 11.16 109 VAL A C 1
ATOM 855 O O . VAL A 1 109 ? 24.014 41.236 -8.904 1.00 11.25 109 VAL A O 1
ATOM 859 N N . HIS A 1 110 ? 22.452 39.778 -8.187 1.00 10.66 110 HIS A N 1
ATOM 860 C CA . HIS A 1 110 ? 22.740 39.921 -6.769 1.00 10.36 110 HIS A CA 1
ATOM 861 C C . HIS A 1 110 ? 23.233 38.558 -6.308 1.00 10.08 110 HIS A C 1
ATOM 862 O O . HIS A 1 110 ? 22.493 37.582 -6.415 1.00 10.28 110 HIS A O 1
ATOM 869 N N . SER A 1 111 ? 24.478 38.490 -5.826 1.00 10.05 111 SER A N 1
ATOM 870 C CA . SER A 1 111 ? 25.088 37.199 -5.474 1.00 9.88 111 SER A CA 1
ATOM 871 C C . SER A 1 111 ? 25.876 37.241 -4.175 1.00 9.95 111 SER A C 1
ATOM 872 O O . SER A 1 111 ? 26.232 38.310 -3.670 1.00 9.96 111 SER A O 1
ATOM 875 N N . LEU A 1 112 ? 26.127 36.052 -3.639 1.00 9.54 112 LEU A N 1
ATOM 876 C CA . LEU A 1 112 ? 27.025 35.879 -2.498 1.00 10.10 112 LEU A CA 1
ATOM 877 C C . LEU A 1 112 ? 28.159 34.977 -2.937 1.00 9.71 112 LEU A C 1
ATOM 878 O O . LEU A 1 112 ? 27.900 33.873 -3.414 1.00 9.85 112 LEU A O 1
ATOM 883 N N . GLN A 1 113 ? 29.401 35.445 -2.792 1.00 9.77 113 GLN A N 1
ATOM 884 C CA . GLN A 1 113 ? 30.584 34.714 -3.234 1.00 10.32 113 GLN A CA 1
ATOM 885 C C . GLN A 1 113 ? 31.445 34.321 -2.039 1.00 9.61 113 GLN A C 1
ATOM 886 O O . GLN A 1 113 ? 32.028 35.187 -1.392 1.00 9.93 113 GLN A O 1
ATOM 892 N N . LEU A 1 114 ? 31.520 33.019 -1.774 1.00 9.09 114 LEU A N 1
ATOM 893 C CA . LEU A 1 114 ? 32.282 32.468 -0.654 1.00 9.14 114 LEU A CA 1
ATOM 894 C C . LEU A 1 114 ? 33.601 31.890 -1.149 1.00 9.28 114 LEU A C 1
ATOM 895 O O . LEU A 1 114 ? 33.639 31.266 -2.209 1.00 9.59 114 LEU A O 1
ATOM 900 N N . TRP A 1 115 ? 34.679 32.125 -0.403 1.00 9.12 115 TRP A N 1
ATOM 901 C CA . TRP A 1 115 ? 35.942 31.426 -0.661 1.00 9.40 115 TRP A CA 1
ATOM 902 C C . TRP A 1 115 ? 36.188 30.418 0.425 1.00 9.21 115 TRP A C 1
ATOM 903 O O . TRP A 1 115 ? 36.044 30.712 1.619 1.00 8.61 115 TRP A O 1
ATOM 914 N N . VAL A 1 116 ? 36.570 29.218 -0.002 1.00 8.68 116 VAL A N 1
ATOM 915 C CA . VAL A 1 116 ? 36.897 28.137 0.928 1.00 9.07 116 VAL A CA 1
ATOM 916 C C . VAL A 1 116 ? 38.362 27.784 0.730 1.00 9.35 116 VAL A C 1
ATOM 917 O O . VAL A 1 116 ? 38.817 27.618 -0.403 1.00 9.22 116 VAL A O 1
ATOM 921 N N . ASN A 1 117 ? 39.117 27.681 1.815 1.00 9.19 117 ASN A N 1
ATOM 922 C CA . ASN A 1 117 ? 40.523 27.309 1.691 1.00 9.44 117 ASN A CA 1
ATOM 923 C C . ASN A 1 117 ? 40.660 25.845 1.300 1.00 9.76 117 ASN A C 1
ATOM 924 O O . ASN A 1 117 ? 39.822 25.018 1.659 1.00 10.90 117 ASN A O 1
ATOM 929 N N . LEU A 1 118 ? 41.712 25.538 0.545 1.00 9.62 118 LEU A N 1
ATOM 930 C CA . LEU A 1 118 ? 42.123 24.152 0.330 1.00 9.90 118 LEU A CA 1
ATOM 931 C C . LEU A 1 118 ? 43.297 23.845 1.251 1.00 9.98 118 LEU A C 1
ATOM 932 O O . LEU A 1 118 ? 44.229 24.656 1.357 1.00 10.54 118 LEU A O 1
ATOM 937 N N . PRO A 1 119 ? 43.270 22.666 1.904 1.00 10.16 119 PRO A N 1
ATOM 938 C CA . PRO A 1 119 ? 44.434 22.241 2.693 1.00 10.01 119 PRO A CA 1
ATOM 939 C C . PRO A 1 119 ? 45.628 22.021 1.769 1.00 10.24 119 PRO A C 1
ATOM 940 O O . PRO A 1 119 ? 45.455 21.791 0.566 1.00 9.50 119 PRO A O 1
ATOM 944 N N . SER A 1 120 ? 46.825 22.102 2.341 1.00 11.05 120 SER A N 1
ATOM 945 C CA . SER A 1 120 ? 48.058 21.923 1.573 1.00 11.51 120 SER A CA 1
ATOM 946 C C . SER A 1 120 ? 48.005 20.670 0.693 1.00 10.81 120 SER A C 1
ATOM 947 O O . SER A 1 120 ? 48.442 20.700 -0.463 1.00 11.09 120 SER A O 1
ATOM 950 N N . ALA A 1 121 ? 47.462 19.580 1.241 1.00 10.94 121 ALA A N 1
ATOM 951 C CA . ALA A 1 121 ? 47.376 18.320 0.494 1.00 10.34 121 ALA A CA 1
ATOM 952 C C . ALA A 1 121 ? 46.606 18.433 -0.819 1.00 10.79 121 ALA A C 1
ATOM 953 O O . ALA A 1 121 ? 46.807 17.628 -1.724 1.00 10.93 121 ALA A O 1
ATOM 955 N N . TYR A 1 122 ? 45.717 19.417 -0.925 1.00 10.54 122 TYR A N 1
ATOM 956 C CA . TYR A 1 122 ? 44.828 19.512 -2.078 1.00 11.02 122 TYR A CA 1
ATOM 957 C C . TYR A 1 122 ? 44.994 20.801 -2.865 1.00 11.61 122 TYR A C 1
ATOM 958 O O . TYR A 1 122 ? 44.250 21.037 -3.829 1.00 11.94 122 TYR A O 1
ATOM 967 N N . LYS A 1 123 ? 45.940 21.646 -2.463 1.00 12.16 123 LYS A N 1
ATOM 968 C CA . LYS A 1 123 ? 46.103 22.943 -3.126 1.00 13.39 123 LYS A CA 1
ATOM 969 C C . LYS A 1 123 ? 46.395 22.803 -4.615 1.00 14.19 123 LYS A C 1
ATOM 970 O O . LYS A 1 123 ? 46.058 23.686 -5.410 1.00 13.82 123 LYS A O 1
ATOM 984 N N . THR A 1 125 ? 45.287 20.240 -6.558 1.00 14.50 125 THR A N 1
ATOM 985 C CA . THR A 1 125 ? 44.300 19.352 -7.170 1.00 14.48 125 THR A CA 1
ATOM 986 C C . THR A 1 125 ? 43.838 19.922 -8.514 1.00 14.48 125 THR A C 1
ATOM 987 O O . THR A 1 125 ? 43.995 21.118 -8.782 1.00 14.00 125 THR A O 1
ATOM 991 N N . GLU A 1 126 ? 43.328 19.051 -9.382 1.00 14.93 126 GLU A N 1
ATOM 992 C CA . GLU A 1 126 ? 42.815 19.493 -10.678 1.00 15.48 126 GLU A CA 1
ATOM 993 C C . GLU A 1 126 ? 41.641 20.443 -10.467 1.00 15.02 126 GLU A C 1
ATOM 994 O O . GLU A 1 126 ? 40.831 20.216 -9.572 1.00 15.03 126 GLU A O 1
ATOM 1000 N N . PRO A 1 127 ? 41.555 21.512 -11.286 1.00 14.00 127 PRO A N 1
ATOM 1001 C CA . PRO A 1 127 ? 40.351 22.348 -11.197 1.00 13.55 127 PRO A CA 1
ATOM 1002 C C . PRO A 1 127 ? 39.098 21.565 -11.578 1.00 12.99 127 PRO A C 1
ATOM 1003 O O . PRO A 1 127 ? 39.156 20.636 -12.399 1.00 13.28 127 PRO A O 1
ATOM 1007 N N . ARG A 1 128 ? 37.972 21.943 -10.979 1.00 12.48 128 ARG A N 1
ATOM 1008 C CA . ARG A 1 128 ? 36.705 21.242 -11.182 1.00 13.24 128 ARG A CA 1
ATOM 1009 C C . ARG A 1 128 ? 35.586 22.257 -10.994 1.00 12.44 128 ARG A C 1
ATOM 1010 O O . ARG A 1 128 ? 35.699 23.171 -10.172 1.00 12.79 128 ARG A O 1
ATOM 1018 N N . TYR A 1 129 ? 34.514 22.088 -11.754 1.00 10.81 129 TYR A N 1
ATOM 1019 C CA . TYR A 1 129 ? 33.353 22.958 -11.681 1.00 10.12 129 TYR A CA 1
ATOM 1020 C C . TYR A 1 129 ? 32.109 22.111 -11.477 1.00 10.04 129 TYR A C 1
ATOM 1021 O O . TYR A 1 129 ? 31.917 21.094 -12.146 1.00 10.86 129 TYR A O 1
ATOM 1030 N N . GLN A 1 130 ? 31.285 22.527 -10.522 1.00 9.20 130 GLN A N 1
ATOM 1031 C CA . GLN A 1 130 ? 29.987 21.900 -10.278 1.00 9.12 130 GLN A CA 1
ATOM 1032 C C . GLN A 1 130 ? 28.890 22.947 -10.357 1.00 10.03 130 GLN A C 1
ATOM 1033 O O . GLN A 1 130 ? 28.933 23.957 -9.652 1.00 10.14 130 GLN A O 1
ATOM 1039 N N . ASN A 1 131 ? 27.925 22.704 -11.233 1.00 10.65 131 ASN A N 1
ATOM 1040 C CA . ASN A 1 131 ? 26.743 23.553 -11.349 1.00 11.07 131 ASN A CA 1
ATOM 1041 C C . ASN A 1 131 ? 25.619 22.926 -10.524 1.00 11.40 131 ASN A C 1
ATOM 1042 O O . ASN A 1 131 ? 25.176 21.806 -10.799 1.00 11.81 131 ASN A O 1
ATOM 1047 N N . LEU A 1 132 ? 25.170 23.645 -9.501 1.00 11.61 132 LEU A N 1
ATOM 1048 C CA . LEU A 1 132 ? 24.242 23.097 -8.517 1.00 12.14 132 LEU A CA 1
ATOM 1049 C C . LEU A 1 132 ? 22.891 23.789 -8.605 1.00 11.94 132 LEU A C 1
ATOM 1050 O O . LEU A 1 132 ? 22.630 24.756 -7.905 1.00 11.57 132 LEU A O 1
ATOM 1055 N N . ARG A 1 133 ? 22.041 23.296 -9.491 1.00 12.85 133 ARG A N 1
ATOM 1056 C CA . ARG A 1 133 ? 20.725 23.878 -9.667 1.00 13.35 133 ARG A CA 1
ATOM 1057 C C . ARG A 1 133 ? 19.872 23.611 -8.441 1.00 13.30 133 ARG A C 1
ATOM 1058 O O . ARG A 1 133 ? 19.833 22.499 -7.916 1.00 13.58 133 ARG A O 1
ATOM 1066 N N . SER A 1 134 ? 19.184 24.648 -7.984 1.00 13.39 134 SER A N 1
ATOM 1067 C CA . SER A 1 134 ? 18.328 24.547 -6.812 1.00 13.58 134 SER A CA 1
ATOM 1068 C C . SER A 1 134 ? 17.408 23.325 -6.909 1.00 13.33 134 SER A C 1
ATOM 1069 O O . SER A 1 134 ? 17.297 22.543 -5.964 1.00 13.37 134 SER A O 1
ATOM 1072 N N . LYS A 1 135 ? 16.788 23.152 -8.072 1.00 14.21 135 LYS A N 1
ATOM 1073 C CA . LYS A 1 135 ? 15.805 22.090 -8.273 1.00 14.97 135 LYS A CA 1
ATOM 1074 C C . LYS A 1 135 ? 16.389 20.677 -8.146 1.00 14.74 135 LYS A C 1
ATOM 1075 O O . LYS A 1 135 ? 15.652 19.721 -7.900 1.00 16.07 135 LYS A O 1
ATOM 1081 N N . ASP A 1 136 ? 17.706 20.553 -8.300 1.00 14.55 136 ASP A N 1
ATOM 1082 C CA . ASP A 1 136 ? 18.369 19.248 -8.265 1.00 14.28 136 ASP A CA 1
ATOM 1083 C C . ASP A 1 136 ? 18.871 18.858 -6.877 1.00 13.70 136 ASP A C 1
ATOM 1084 O O . ASP A 1 136 ? 19.343 17.739 -6.687 1.00 14.58 136 ASP A O 1
ATOM 1097 N N . PRO A 1 138 ? 18.740 17.939 -2.805 1.00 11.15 138 PRO A N 1
ATOM 1098 C CA . PRO A 1 138 ? 17.773 17.304 -1.911 1.00 11.04 138 PRO A CA 1
ATOM 1099 C C . PRO A 1 138 ? 17.257 18.304 -0.876 1.00 11.75 138 PRO A C 1
ATOM 1100 O O . PRO A 1 138 ? 17.889 19.329 -0.637 1.00 11.36 138 PRO A O 1
ATOM 1104 N N . VAL A 1 139 ? 16.093 18.021 -0.308 1.00 12.76 139 VAL A N 1
ATOM 1105 C CA . VAL A 1 139 ? 15.437 18.955 0.584 1.00 14.37 139 VAL A CA 1
ATOM 1106 C C . VAL A 1 139 ? 14.855 18.212 1.770 1.00 14.35 139 VAL A C 1
ATOM 1107 O O . VAL A 1 139 ? 14.234 17.154 1.598 1.00 14.88 139 VAL A O 1
ATOM 1111 N N . ARG A 1 140 ? 15.095 18.743 2.966 1.00 14.52 140 ARG A N 1
ATOM 1112 C CA . ARG A 1 140 ? 14.327 18.391 4.151 1.00 15.06 140 ARG A CA 1
ATOM 1113 C C . ARG A 1 140 ? 13.034 19.174 4.118 1.00 15.79 140 ARG A C 1
ATOM 1114 O O . ARG A 1 140 ? 13.046 20.395 4.226 1.00 14.95 140 ARG A O 1
ATOM 1122 N N . LYS A 1 141 ? 11.913 18.479 3.981 1.00 16.35 141 LYS A N 1
ATOM 1123 C CA . LYS A 1 141 ? 10.615 19.122 4.010 1.00 17.87 141 LYS A CA 1
ATOM 1124 C C . LYS A 1 141 ? 10.013 18.929 5.389 1.00 18.42 141 LYS A C 1
ATOM 1125 O O . LYS A 1 141 ? 9.843 17.789 5.864 1.00 19.74 141 LYS A O 1
ATOM 1131 N N . GLU A 1 142 ? 9.717 20.041 6.048 1.00 18.14 142 GLU A N 1
ATOM 1132 C CA . GLU A 1 142 ? 9.057 20.002 7.346 1.00 18.54 142 GLU A CA 1
ATOM 1133 C C . GLU A 1 142 ? 7.806 20.870 7.287 1.00 18.03 142 GLU A C 1
ATOM 1134 O O . GLU A 1 142 ? 7.615 21.637 6.337 1.00 18.51 142 GLU A O 1
ATOM 1140 N N . GLU A 1 143 ? 6.926 20.709 8.273 1.00 18.30 143 GLU A N 1
ATOM 1141 C CA . GLU A 1 143 ? 5.774 21.582 8.402 1.00 18.98 143 GLU A CA 1
ATOM 1142 C C . GLU A 1 143 ? 6.296 22.993 8.618 1.00 17.89 143 GLU A C 1
ATOM 1143 O O . GLU A 1 143 ? 6.976 23.255 9.607 1.00 19.45 143 GLU A O 1
ATOM 1149 N N . GLY A 1 144 ? 6.000 23.872 7.669 1.00 17.20 144 GLY A N 1
ATOM 1150 C CA . GLY A 1 144 ? 6.364 25.277 7.766 1.00 15.78 144 GLY A CA 1
ATOM 1151 C C . GLY A 1 144 ? 7.808 25.596 7.410 1.00 14.53 144 GLY A C 1
ATOM 1152 O O . GLY A 1 144 ? 8.260 26.720 7.622 1.00 14.14 144 GLY A O 1
ATOM 1153 N N . ALA A 1 145 ? 8.554 24.619 6.898 1.00 14.24 145 ALA A N 1
ATOM 1154 C CA . ALA A 1 145 ? 9.938 24.911 6.496 1.00 13.71 145 ALA A CA 1
ATOM 1155 C C . ALA A 1 145 ? 10.491 23.972 5.440 1.00 13.35 145 ALA A C 1
ATOM 1156 O O . ALA A 1 145 ? 10.144 22.791 5.385 1.00 14.27 145 ALA A O 1
ATOM 1158 N N . THR A 1 146 ? 11.386 24.505 4.622 1.00 12.60 146 THR A N 1
ATOM 1159 C CA . THR A 1 146 ? 12.178 23.672 3.731 1.00 12.40 146 THR A CA 1
ATOM 1160 C C . THR A 1 146 ? 13.635 23.996 3.973 1.00 11.82 146 THR A C 1
ATOM 1161 O O . THR A 1 146 ? 14.002 25.155 4.180 1.00 11.47 146 THR A O 1
ATOM 1165 N N . ILE A 1 147 ? 14.447 22.950 4.013 1.00 11.42 147 ILE A N 1
ATOM 1166 C CA . ILE A 1 147 ? 15.888 23.088 4.165 1.00 10.90 147 ILE A CA 1
ATOM 1167 C C . ILE A 1 147 ? 16.502 22.402 2.954 1.00 10.56 147 ILE A C 1
ATOM 1168 O O . ILE A 1 147 ? 16.464 21.170 2.847 1.00 11.21 147 ILE A O 1
ATOM 1173 N N . ARG A 1 148 ? 17.034 23.208 2.035 1.00 10.09 148 ARG A N 1
ATOM 1174 C CA . ARG A 1 148 ? 17.614 22.719 0.786 1.00 9.71 148 ARG A CA 1
ATOM 1175 C C . ARG A 1 148 ? 19.110 22.577 0.992 1.00 9.70 148 ARG A C 1
ATOM 1176 O O . ARG A 1 148 ? 19.775 23.501 1.436 1.00 10.05 148 ARG A O 1
ATOM 1184 N N . VAL A 1 149 ? 19.633 21.396 0.694 1.00 8.79 149 VAL A N 1
ATOM 1185 C CA . VAL A 1 149 ? 21.018 21.085 1.003 1.00 8.49 149 VAL A CA 1
ATOM 1186 C C . VAL A 1 149 ? 21.864 21.223 -0.263 1.00 8.28 149 VAL A C 1
ATOM 1187 O O . VAL A 1 149 ? 21.739 20.426 -1.188 1.00 8.58 149 VAL A O 1
ATOM 1191 N N . PHE A 1 150 ? 22.740 22.227 -0.287 1.00 7.36 150 PHE A N 1
ATOM 1192 C CA . PHE A 1 150 ? 23.648 22.448 -1.413 1.00 7.88 150 PHE A CA 1
ATOM 1193 C C . PHE A 1 150 ? 24.977 21.735 -1.248 1.00 7.81 150 PHE A C 1
ATOM 1194 O O . PHE A 1 150 ? 25.643 21.418 -2.235 1.00 8.60 150 PHE A O 1
ATOM 1202 N N . SER A 1 151 ? 25.353 21.485 0.002 1.00 7.48 151 SER A N 1
ATOM 1203 C CA . SER A 1 151 ? 26.577 20.746 0.316 1.00 7.25 151 SER A CA 1
ATOM 1204 C C . SER A 1 151 ? 26.466 20.177 1.710 1.00 7.26 151 SER A C 1
ATOM 1205 O O . SER A 1 151 ? 25.824 20.770 2.582 1.00 7.30 151 SER A O 1
ATOM 1208 N N . GLY A 1 152 ? 27.086 19.017 1.931 1.00 7.58 152 GLY A N 1
ATOM 1209 C CA . GLY A 1 152 ? 27.071 18.407 3.252 1.00 8.35 152 GLY A CA 1
ATOM 1210 C C . GLY A 1 152 ? 25.713 17.833 3.566 1.00 8.72 152 GLY A C 1
ATOM 1211 O O . GLY A 1 152 ? 25.062 17.245 2.698 1.00 8.89 152 GLY A O 1
ATOM 1212 N N . SER A 1 153 ? 25.288 17.981 4.816 1.00 9.62 153 SER A N 1
ATOM 1213 C CA . SER A 1 153 ? 24.055 17.315 5.225 1.00 10.76 153 SER A CA 1
ATOM 1214 C C . SER A 1 153 ? 23.245 18.081 6.242 1.00 10.51 153 SER A C 1
ATOM 1215 O O . SER A 1 153 ? 23.758 18.950 6.948 1.00 10.59 153 SER A O 1
ATOM 1218 N N . SER A 1 154 ? 21.970 17.730 6.306 1.00 10.51 154 SER A N 1
ATOM 1219 C CA . SER A 1 154 ? 21.077 18.303 7.291 1.00 10.67 154 SER A CA 1
ATOM 1220 C C . SER A 1 154 ? 20.179 17.170 7.761 1.00 10.99 154 SER A C 1
ATOM 1221 O O . SER A 1 154 ? 19.383 16.648 6.984 1.00 10.78 154 SER A O 1
ATOM 1224 N N . LYS A 1 155 ? 20.333 16.806 9.032 1.00 11.51 155 LYS A N 1
ATOM 1225 C CA . LYS A 1 155 ? 19.641 15.649 9.639 1.00 12.25 155 LYS A CA 1
ATOM 1226 C C . LYS A 1 155 ? 19.698 14.424 8.712 1.00 11.69 155 LYS A C 1
ATOM 1227 O O . LYS A 1 155 ? 18.697 13.734 8.487 1.00 11.87 155 LYS A O 1
ATOM 1233 N N . GLY A 1 156 ? 20.884 14.167 8.168 1.00 11.35 156 GLY A N 1
ATOM 1234 C CA . GLY A 1 156 ? 21.117 12.970 7.358 1.00 12.02 156 GLY A CA 1
ATOM 1235 C C . GLY A 1 156 ? 20.763 13.119 5.887 1.00 12.05 156 GLY A C 1
ATOM 1236 O O . GLY A 1 156 ? 21.077 12.231 5.094 1.00 13.54 156 GLY A O 1
ATOM 1237 N N . VAL A 1 157 ? 20.101 14.213 5.513 1.00 11.37 157 VAL A N 1
ATOM 1238 C CA . VAL A 1 157 ? 19.842 14.511 4.088 1.00 11.37 157 VAL A CA 1
ATOM 1239 C C . VAL A 1 157 ? 21.122 15.095 3.494 1.00 11.43 157 VAL A C 1
ATOM 1240 O O . VAL A 1 157 ? 21.591 16.157 3.926 1.00 12.44 157 VAL A O 1
ATOM 1244 N N . LYS A 1 158 ? 21.680 14.390 2.510 1.00 11.13 158 LYS A N 1
ATOM 1245 C CA . LYS A 1 158 ? 23.044 14.648 2.032 1.00 11.48 158 LYS A CA 1
ATOM 1246 C C . LYS A 1 158 ? 23.047 15.092 0.582 1.00 10.86 158 LYS A C 1
ATOM 1247 O O . LYS A 1 158 ? 22.476 14.422 -0.273 1.00 11.50 158 LYS A O 1
ATOM 1253 N N . ALA A 1 159 ? 23.688 16.220 0.292 1.00 10.43 159 ALA A N 1
ATOM 1254 C CA . ALA A 1 159 ? 23.845 16.652 -1.096 1.00 10.64 159 ALA A CA 1
ATOM 1255 C C . ALA A 1 159 ? 24.950 15.809 -1.744 1.00 10.68 159 ALA A C 1
ATOM 1256 O O . ALA A 1 159 ? 25.894 15.404 -1.079 1.00 10.83 159 ALA A O 1
ATOM 1258 N N . PRO A 1 160 ? 24.832 15.539 -3.053 1.00 11.84 160 PRO A N 1
ATOM 1259 C CA . PRO A 1 160 ? 25.895 14.768 -3.697 1.00 11.86 160 PRO A CA 1
ATOM 1260 C C . PRO A 1 160 ? 27.119 15.608 -4.075 1.00 11.37 160 PRO A C 1
ATOM 1261 O O . PRO A 1 160 ? 28.113 15.073 -4.567 1.00 11.60 160 PRO A O 1
ATOM 1265 N N . THR A 1 161 ? 27.037 16.910 -3.823 1.00 10.53 161 THR A N 1
ATOM 1266 C CA . THR A 1 161 ? 28.107 17.844 -4.119 1.00 9.93 161 THR A CA 1
ATOM 1267 C C . THR A 1 161 ? 29.450 17.318 -3.632 1.00 10.18 161 THR A C 1
ATOM 1268 O O . THR A 1 161 ? 29.580 16.881 -2.496 1.00 10.45 161 THR A O 1
ATOM 1272 N N . LYS A 1 162 ? 30.442 17.335 -4.517 1.00 9.79 162 LYS A N 1
ATOM 1273 C CA . LYS A 1 162 ? 31.786 16.884 -4.159 1.00 10.41 162 LYS A CA 1
ATOM 1274 C C . LYS A 1 162 ? 32.483 17.938 -3.303 1.00 9.83 162 LYS A C 1
ATOM 1275 O O . LYS A 1 162 ? 32.446 19.142 -3.610 1.00 8.92 162 LYS A O 1
ATOM 1281 N N . ASN A 1 163 ? 33.078 17.487 -2.206 1.00 9.90 163 ASN A N 1
ATOM 1282 C CA . ASN A 1 163 ? 33.794 18.364 -1.296 1.00 10.46 163 ASN A CA 1
ATOM 1283 C C . ASN A 1 163 ? 35.231 17.878 -1.155 1.00 11.17 163 ASN A C 1
ATOM 1284 O O . ASN A 1 163 ? 35.500 16.672 -1.205 1.00 11.69 163 ASN A O 1
ATOM 1289 N N . ILE A 1 164 ? 36.128 18.834 -0.944 1.00 11.38 164 ILE A N 1
ATOM 1290 C CA . ILE A 1 164 ? 37.454 18.545 -0.429 1.00 11.79 164 ILE A CA 1
ATOM 1291 C C . ILE A 1 164 ? 37.392 18.818 1.083 1.00 11.34 164 ILE A C 1
ATOM 1292 O O . ILE A 1 164 ? 37.338 17.877 1.875 1.00 13.32 164 ILE A O 1
ATOM 1297 N N . VAL A 1 165 ? 37.366 20.087 1.492 1.00 11.19 165 VAL A N 1
ATOM 1298 C CA . VAL A 1 165 ? 37.027 20.406 2.872 1.00 10.99 165 VAL A CA 1
ATOM 1299 C C . VAL A 1 165 ? 35.531 20.131 3.031 1.00 10.27 165 VAL A C 1
ATOM 1300 O O . VAL A 1 165 ? 34.723 20.670 2.269 1.00 9.79 165 VAL A O 1
ATOM 1304 N N . PRO A 1 166 ? 35.146 19.293 4.015 1.00 9.38 166 PRO A N 1
ATOM 1305 C CA . PRO A 1 166 ? 33.715 19.121 4.272 1.00 9.46 166 PRO A CA 1
ATOM 1306 C C . PRO A 1 166 ? 33.038 20.438 4.614 1.00 9.15 166 PRO A C 1
ATOM 1307 O O . PRO A 1 166 ? 33.448 21.121 5.555 1.00 9.97 166 PRO A O 1
ATOM 1311 N N . VAL A 1 167 ? 32.024 20.788 3.831 1.00 8.29 167 VAL A N 1
ATOM 1312 C CA . VAL A 1 167 ? 31.251 22.009 4.040 1.00 8.67 167 VAL A CA 1
ATOM 1313 C C . VAL A 1 167 ? 29.768 21.670 4.006 1.00 8.48 167 VAL A C 1
ATOM 1314 O O . VAL A 1 167 ? 29.281 21.011 3.077 1.00 8.62 167 VAL A O 1
ATOM 1318 N N . THR A 1 168 ? 29.047 22.117 5.019 1.00 8.72 168 THR A N 1
ATOM 1319 C CA . THR A 1 168 ? 27.595 22.061 5.009 1.00 8.58 168 THR A CA 1
ATOM 1320 C C . THR A 1 168 ? 27.061 23.425 4.609 1.00 8.37 168 THR A C 1
ATOM 1321 O O . THR A 1 168 ? 27.400 24.434 5.229 1.00 8.73 168 THR A O 1
ATOM 1333 N N . VAL A 1 170 ? 23.341 25.063 3.535 1.00 7.82 170 VAL A N 1
ATOM 1334 C CA . VAL A 1 170 ? 21.916 24.839 3.433 1.00 8.62 170 VAL A CA 1
ATOM 1335 C C . VAL A 1 170 ? 21.157 26.143 3.290 1.00 8.72 170 VAL A C 1
ATOM 1336 O O . VAL A 1 170 ? 21.546 27.173 3.853 1.00 8.70 170 VAL A O 1
ATOM 1340 N N . GLU A 1 171 ? 20.090 26.098 2.511 1.00 8.55 171 GLU A N 1
ATOM 1341 C CA . GLU A 1 171 ? 19.174 27.219 2.401 1.00 8.96 171 GLU A CA 1
ATOM 1342 C C . GLU A 1 171 ? 17.888 26.897 3.154 1.00 9.24 171 GLU A C 1
ATOM 1343 O O . GLU A 1 171 ? 17.243 25.882 2.879 1.00 9.74 171 GLU A O 1
ATOM 1357 N N . ILE A 1 173 ? 14.055 28.134 4.241 1.00 10.86 173 ILE A N 1
ATOM 1358 C CA . ILE A 1 173 ? 12.893 28.995 4.068 1.00 11.98 173 ILE A CA 1
ATOM 1359 C C . ILE A 1 173 ? 11.913 28.565 5.153 1.00 11.23 173 ILE A C 1
ATOM 1360 O O . ILE A 1 173 ? 11.454 27.416 5.170 1.00 12.22 173 ILE A O 1
ATOM 1365 N N . VAL A 1 174 ? 11.623 29.486 6.066 1.00 10.73 174 VAL A N 1
ATOM 1366 C CA . VAL A 1 174 ? 10.918 29.138 7.296 1.00 11.28 174 VAL A CA 1
ATOM 1367 C C . VAL A 1 174 ? 9.722 30.061 7.476 1.00 11.42 174 VAL A C 1
ATOM 1368 O O . VAL A 1 174 ? 9.863 31.278 7.412 1.00 11.85 174 VAL A O 1
ATOM 1372 N N . GLU A 1 175 ? 8.553 29.472 7.712 1.00 12.10 175 GLU A N 1
ATOM 1373 C CA . GLU A 1 175 ? 7.331 30.247 7.933 1.00 13.51 175 GLU A CA 1
ATOM 1374 C C . GLU A 1 175 ? 7.323 30.832 9.343 1.00 13.73 175 GLU A C 1
ATOM 1375 O O . GLU A 1 175 ? 7.877 30.233 10.272 1.00 13.70 175 GLU A O 1
ATOM 1381 N N . PRO A 1 176 ? 6.693 32.015 9.519 1.00 14.10 176 PRO A N 1
ATOM 1382 C CA . PRO A 1 176 ? 6.660 32.645 10.837 1.00 14.43 176 PRO A CA 1
ATOM 1383 C C . PRO A 1 176 ? 6.112 31.691 11.890 1.00 14.35 176 PRO A C 1
ATOM 1384 O O . PRO A 1 176 ? 5.093 31.022 11.645 1.00 15.09 176 PRO A O 1
ATOM 1388 N N . GLY A 1 177 ? 6.788 31.627 13.032 1.00 14.58 177 GLY A N 1
ATOM 1389 C CA . GLY A 1 177 ? 6.383 30.761 14.136 1.00 14.17 177 GLY A CA 1
ATOM 1390 C C . GLY A 1 177 ? 6.979 29.365 14.131 1.00 14.42 177 GLY A C 1
ATOM 1391 O O . GLY A 1 177 ? 6.928 28.660 15.134 1.00 15.21 177 GLY A O 1
ATOM 1392 N N . THR A 1 178 ? 7.532 28.951 12.990 1.00 13.80 178 THR A N 1
ATOM 1393 C CA . THR A 1 178 ? 8.158 27.632 12.886 1.00 13.67 178 THR A CA 1
ATOM 1394 C C . THR A 1 178 ? 9.611 27.638 13.380 1.00 13.54 178 THR A C 1
ATOM 1395 O O . THR A 1 178 ? 10.371 28.564 13.111 1.00 12.89 178 THR A O 1
ATOM 1399 N N . THR A 1 179 ? 9.954 26.583 14.111 1.00 13.26 179 THR A N 1
ATOM 1400 C CA . THR A 1 179 ? 11.309 26.337 14.591 1.00 13.96 179 THR A CA 1
ATOM 1401 C C . THR A 1 179 ? 11.921 25.198 13.783 1.00 14.08 179 THR A C 1
ATOM 1402 O O . THR A 1 179 ? 11.275 24.168 13.555 1.00 15.43 179 THR A O 1
ATOM 1406 N N . VAL A 1 180 ? 13.166 25.410 13.353 1.00 13.47 180 VAL A N 1
ATOM 1407 C CA . VAL A 1 180 ? 13.946 24.450 12.564 1.00 13.93 180 VAL A CA 1
ATOM 1408 C C . VAL A 1 180 ? 15.254 24.214 13.295 1.00 12.80 180 VAL A C 1
ATOM 1409 O O . VAL A 1 180 ? 15.794 25.131 13.916 1.00 12.49 180 VAL A O 1
ATOM 1413 N N . VAL A 1 181 ? 15.768 22.991 13.205 1.00 11.90 181 VAL A N 1
ATOM 1414 C CA . VAL A 1 181 ? 17.048 22.650 13.813 1.00 11.97 181 VAL A CA 1
ATOM 1415 C C . VAL A 1 181 ? 18.031 22.186 12.743 1.00 11.47 181 VAL A C 1
ATOM 1416 O O . VAL A 1 181 ? 17.692 21.328 11.907 1.00 11.74 181 VAL A O 1
ATOM 1420 N N . GLN A 1 182 ? 19.236 22.752 12.766 1.00 10.41 182 GLN A N 1
ATOM 1421 C CA . GLN A 1 182 ? 20.350 22.248 11.959 1.00 10.24 182 GLN A CA 1
ATOM 1422 C C . GLN A 1 182 ? 21.405 21.582 12.854 1.00 10.49 182 GLN A C 1
ATOM 1423 O O . GLN A 1 182 ? 21.900 22.205 13.800 1.00 11.13 182 GLN A O 1
ATOM 1429 N N . ASP A 1 183 ? 21.753 20.335 12.535 1.00 9.72 183 ASP A N 1
ATOM 1430 C CA . ASP A 1 183 ? 22.836 19.607 13.221 1.00 9.69 183 ASP A CA 1
ATOM 1431 C C . ASP A 1 183 ? 24.193 19.971 12.639 1.00 9.52 183 ASP A C 1
ATOM 1432 O O . ASP A 1 183 ? 24.327 20.145 11.426 1.00 10.04 183 ASP A O 1
ATOM 1437 N N . LEU A 1 184 ? 25.198 20.090 13.506 1.00 9.13 184 LEU A N 1
ATOM 1438 C CA . LEU A 1 184 ? 26.568 20.327 13.062 1.00 9.79 184 LEU A CA 1
ATOM 1439 C C . LEU A 1 184 ? 27.533 19.552 13.924 1.00 9.76 184 LEU A C 1
ATOM 1440 O O . LEU A 1 184 ? 27.377 19.527 15.137 1.00 10.06 184 LEU A O 1
ATOM 1445 N N . PRO A 1 185 ? 28.549 18.924 13.309 1.00 9.50 185 PRO A N 1
ATOM 1446 C CA . PRO A 1 185 ? 29.625 18.320 14.111 1.00 10.19 185 PRO A CA 1
ATOM 1447 C C . PRO A 1 185 ? 30.290 19.401 14.960 1.00 9.82 185 PRO A C 1
ATOM 1448 O O . PRO A 1 185 ? 30.411 20.548 14.517 1.00 9.59 185 PRO A O 1
ATOM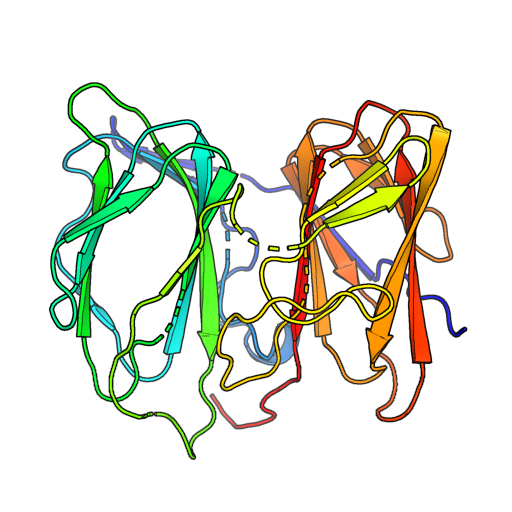 1452 N N . GLY A 1 186 ? 30.713 19.045 16.167 1.00 10.11 186 GLY A N 1
ATOM 1453 C CA . GLY A 1 186 ? 31.214 20.045 17.114 1.00 10.19 186 GLY A CA 1
ATOM 1454 C C . GLY A 1 186 ? 32.415 20.854 16.643 1.00 10.14 186 GLY A C 1
ATOM 1455 O O . GLY A 1 186 ? 32.594 22.017 17.045 1.00 10.83 186 GLY A O 1
ATOM 1456 N N . HIS A 1 187 ? 33.234 20.263 15.777 1.00 9.72 187 HIS A N 1
ATOM 1457 C CA . HIS A 1 187 ? 34.441 20.943 15.328 1.00 9.58 187 HIS A CA 1
ATOM 1458 C C . HIS A 1 187 ? 34.186 21.857 14.124 1.00 9.27 187 HIS A C 1
ATOM 1459 O O . HIS A 1 187 ? 35.074 22.625 13.729 1.00 9.03 187 HIS A O 1
ATOM 1466 N N . TYR A 1 188 ? 32.988 21.796 13.539 1.00 8.38 188 TYR A N 1
ATOM 1467 C CA . TYR A 1 188 ? 32.696 22.682 12.407 1.00 7.92 188 TYR A CA 1
ATOM 1468 C C . TYR A 1 188 ? 32.631 24.134 12.886 1.00 7.67 188 TYR A C 1
ATOM 1469 O O . TYR A 1 188 ? 32.194 24.428 14.005 1.00 8.37 188 TYR A O 1
ATOM 1478 N N . ASN A 1 189 ? 33.036 25.031 11.994 1.00 7.76 189 ASN A N 1
ATOM 1479 C CA . ASN A 1 189 ? 33.035 26.457 12.229 1.00 8.43 189 ASN A CA 1
ATOM 1480 C C . ASN A 1 189 ? 32.085 27.056 11.210 1.00 8.41 189 ASN A C 1
ATOM 1481 O O . ASN A 1 189 ? 32.172 26.741 10.026 1.00 8.58 189 ASN A O 1
ATOM 1486 N N . GLY A 1 190 ? 31.172 27.920 11.647 1.00 9.14 190 GLY A N 1
ATOM 1487 C CA . GLY A 1 190 ? 30.210 28.448 10.697 1.00 9.62 190 GLY A CA 1
ATOM 1488 C C . GLY A 1 190 ? 29.437 29.670 11.115 1.00 8.74 190 GLY A C 1
ATOM 1489 O O . GLY A 1 190 ? 29.698 30.291 12.154 1.00 8.21 190 GLY A O 1
ATOM 1490 N N . PHE A 1 191 ? 28.468 30.002 10.278 1.00 8.51 191 PHE A N 1
ATOM 1491 C CA . PHE A 1 191 ? 27.690 31.206 10.432 1.00 8.15 191 PHE A CA 1
ATOM 1492 C C . PHE A 1 191 ? 26.492 31.077 9.506 1.00 7.80 191 PHE A C 1
ATOM 1493 O O . PHE A 1 191 ? 26.429 30.166 8.670 1.00 7.58 191 PHE A O 1
ATOM 1501 N N . LEU A 1 192 ? 25.557 31.999 9.625 1.00 7.62 192 LEU A N 1
ATOM 1502 C CA . LEU A 1 19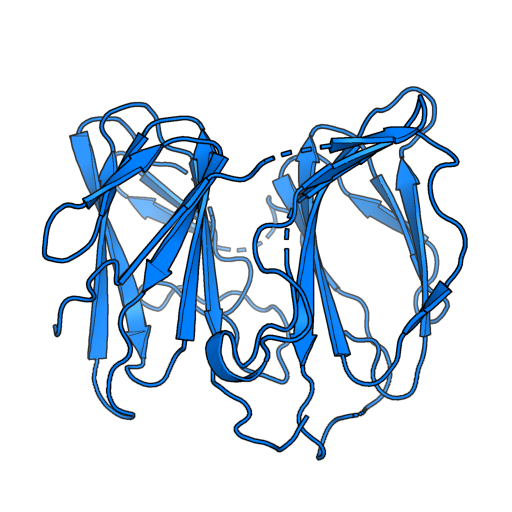2 ? 24.481 32.087 8.636 1.00 8.03 192 LEU A CA 1
ATOM 1503 C C . LEU A 1 192 ? 24.309 33.522 8.176 1.00 8.44 192 LEU A C 1
ATOM 1504 O O . LEU A 1 192 ? 24.712 34.448 8.877 1.00 8.44 192 LEU A O 1
ATOM 1509 N N . TYR A 1 193 ? 23.738 33.697 6.993 1.00 8.47 193 TYR A N 1
ATOM 1510 C CA . TYR A 1 193 ? 23.460 35.024 6.475 1.00 8.73 193 TYR A CA 1
ATOM 1511 C C . TYR A 1 193 ? 21.996 35.086 6.087 1.00 8.58 193 TYR A C 1
ATOM 1512 O O . TYR A 1 193 ? 21.497 34.196 5.393 1.00 8.27 193 TYR A O 1
ATOM 1521 N N . ILE A 1 194 ? 21.296 36.132 6.537 1.00 7.62 194 ILE A N 1
ATOM 1522 C CA . ILE A 1 194 ? 19.863 36.210 6.348 1.00 8.38 194 ILE A CA 1
ATOM 1523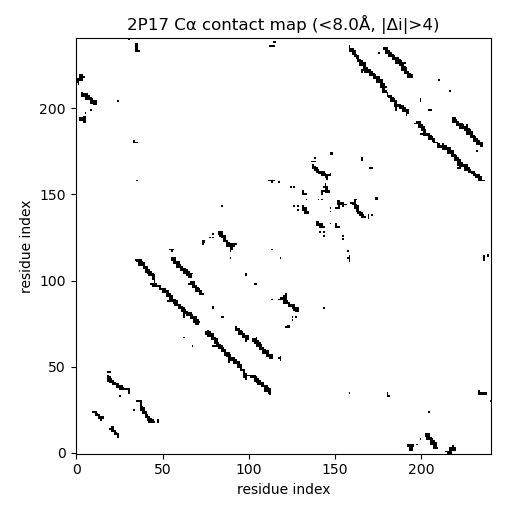 C C . ILE A 1 194 ? 19.531 37.019 5.098 1.00 8.95 194 ILE A C 1
ATOM 1524 O O . ILE A 1 194 ? 19.911 38.183 4.983 1.00 9.71 194 ILE A O 1
ATOM 1529 N N . LEU A 1 195 ? 18.812 36.380 4.176 1.00 9.31 195 LEU A N 1
ATOM 1530 C CA . LEU A 1 195 ? 18.410 37.014 2.924 1.00 9.91 195 LEU A CA 1
ATOM 1531 C C . LEU A 1 195 ? 17.121 37.823 3.059 1.00 11.06 195 LEU A C 1
ATOM 1532 O O . LEU A 1 195 ? 16.971 38.879 2.423 1.00 11.28 195 LEU A O 1
ATOM 1537 N N . GLU A 1 196 ? 16.190 37.314 3.859 1.00 11.16 196 GLU A N 1
ATOM 1538 C CA . GLU A 1 196 ? 14.821 37.860 3.926 1.00 12.68 196 GLU A CA 1
ATOM 1539 C C . GLU A 1 196 ? 14.268 37.585 5.312 1.00 11.76 196 GLU A C 1
ATOM 1540 O O . GLU A 1 196 ? 14.476 36.504 5.867 1.00 11.27 196 GLU A O 1
ATOM 1546 N N . GLY A 1 197 ? 13.554 38.554 5.868 1.00 11.29 197 GLY A N 1
ATOM 1547 C CA . GLY A 1 197 ? 12.844 38.345 7.121 1.00 11.41 197 GLY A CA 1
ATOM 1548 C C . GLY A 1 197 ? 13.696 38.453 8.369 1.00 11.48 197 GLY A C 1
ATOM 1549 O O . GLY A 1 197 ? 14.726 39.131 8.399 1.00 11.66 197 GLY A O 1
ATOM 1550 N N . SER A 1 198 ? 13.232 37.787 9.418 1.00 11.67 198 SER A N 1
ATOM 1551 C CA . SER A 1 198 ? 13.851 37.873 10.732 1.00 11.74 198 SER A CA 1
ATOM 1552 C C . SER A 1 198 ? 13.430 36.692 11.580 1.00 11.55 198 SER A C 1
ATOM 1553 O O . SER A 1 198 ? 12.465 35.988 11.265 1.00 11.82 198 SER A O 1
ATOM 1556 N N . GLY A 1 199 ? 14.181 36.478 12.650 1.00 11.35 199 GLY A N 1
ATOM 1557 C CA . GLY A 1 199 ? 13.906 35.384 13.551 1.00 10.93 199 GLY A CA 1
ATOM 1558 C C . GLY A 1 199 ? 14.764 35.494 14.785 1.00 11.40 199 GLY A C 1
ATOM 1559 O O . GLY A 1 199 ? 15.417 36.515 15.012 1.00 11.64 199 GLY A O 1
ATOM 1560 N N . VAL A 1 200 ? 14.739 34.442 15.599 1.00 10.65 200 VAL A N 1
ATOM 1561 C CA . VAL A 1 200 ? 15.637 34.318 16.753 1.00 11.12 200 VAL A CA 1
ATOM 1562 C C . VAL A 1 200 ? 16.440 33.016 16.602 1.00 10.89 200 VAL A C 1
ATOM 1563 O O . VAL A 1 200 ? 15.956 32.037 16.009 1.00 11.13 200 VAL A O 1
ATOM 1567 N N . PHE A 1 201 ? 17.655 33.016 17.153 1.00 10.82 201 PHE A N 1
ATOM 1568 C CA . PHE A 1 201 ? 18.658 32.024 16.773 1.00 11.36 201 PHE A CA 1
ATOM 1569 C C . PHE A 1 201 ? 19.463 31.547 17.954 1.00 11.84 201 PHE A C 1
ATOM 1570 O O . PHE A 1 201 ? 19.864 32.341 18.797 1.00 11.62 201 PHE A O 1
ATOM 1578 N N . GLY A 1 202 ? 19.728 30.246 17.985 1.00 12.16 202 GLY A N 1
ATOM 1579 C CA . GLY A 1 202 ? 20.655 29.673 18.955 1.00 13.34 202 GLY A CA 1
ATOM 1580 C C . GLY A 1 202 ? 20.079 29.515 20.338 1.00 14.08 202 GLY A C 1
ATOM 1581 O O . GLY A 1 202 ? 18.897 29.768 20.571 1.00 14.42 202 GLY A O 1
ATOM 1582 N N . ALA A 1 203 ? 20.943 29.103 21.265 1.00 14.99 203 ALA A N 1
ATOM 1583 C CA . ALA A 1 203 ? 20.532 28.809 22.633 1.00 16.06 203 ALA A CA 1
ATOM 1584 C C . ALA A 1 203 ? 19.892 29.986 23.365 1.00 17.05 203 ALA A C 1
ATOM 1585 O O . ALA A 1 203 ? 19.001 29.789 24.204 1.00 17.46 203 ALA A O 1
ATOM 1587 N N . ASP A 1 204 ? 20.332 31.197 23.036 1.00 17.09 204 ASP A N 1
ATOM 1588 C CA . ASP A 1 204 ? 19.894 32.404 23.733 1.00 18.00 204 ASP A CA 1
ATOM 1589 C C . ASP A 1 204 ? 18.866 33.218 22.943 1.00 17.42 204 ASP A C 1
ATOM 1590 O O . ASP A 1 204 ? 18.539 34.346 23.330 1.00 17.98 204 ASP A O 1
ATOM 1595 N N . ASN A 1 205 ? 18.372 32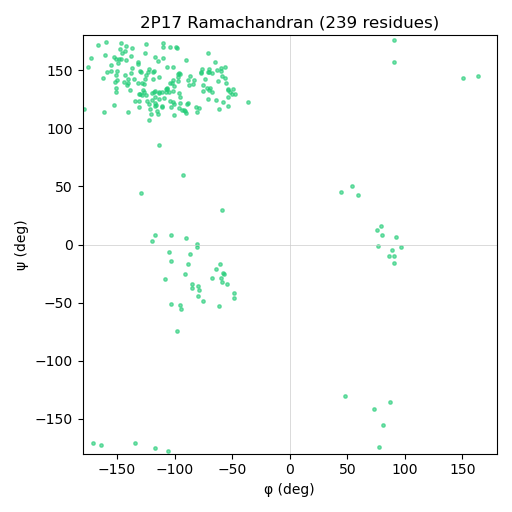.663 21.836 1.00 16.50 205 ASN A N 1
ATOM 1596 C CA . ASN A 1 205 ? 17.346 33.329 21.026 1.00 16.04 205 ASN A CA 1
ATOM 1597 C C . ASN A 1 205 ? 17.749 34.746 20.606 1.00 15.36 205 ASN A C 1
ATOM 1598 O O . ASN A 1 205 ? 16.994 35.715 20.771 1.00 15.45 205 ASN A O 1
ATOM 1603 N N . ILE A 1 206 ? 18.955 34.850 20.056 1.00 14.36 206 ILE A N 1
ATOM 1604 C CA . ILE A 1 206 ? 19.492 36.114 19.570 1.00 14.01 206 ILE A CA 1
ATOM 1605 C C . ILE A 1 206 ? 18.771 36.519 18.286 1.00 13.59 206 ILE A C 1
ATOM 1606 O O . ILE A 1 206 ? 18.553 35.693 17.394 1.00 13.21 206 ILE A O 1
ATOM 1611 N N . GLU A 1 207 ? 18.381 37.788 18.202 1.00 13.25 207 GLU A N 1
ATOM 1612 C CA . GLU A 1 207 ? 17.644 38.277 17.049 1.00 13.30 207 GLU A CA 1
ATOM 1613 C C . GLU A 1 207 ? 18.556 38.415 15.855 1.00 12.96 207 GLU A C 1
ATOM 1614 O O . GLU A 1 207 ? 19.719 38.801 15.984 1.00 13.07 207 GLU A O 1
ATOM 1620 N N . GLY A 1 208 ? 18.011 38.089 14.690 1.00 12.10 208 GLY A N 1
ATOM 1621 C CA . GLY A 1 208 ? 18.687 38.345 13.431 1.00 11.33 208 GLY A CA 1
ATOM 1622 C C . GLY A 1 208 ? 17.689 38.757 12.369 1.00 11.12 208 GLY A C 1
ATOM 1623 O O . GLY A 1 208 ? 16.557 38.261 12.342 1.00 10.72 208 GLY A O 1
ATOM 1624 N N . LYS A 1 209 ? 18.120 39.647 11.482 1.00 10.99 209 LYS A N 1
ATOM 1625 C CA . LYS A 1 209 ? 17.263 40.087 10.369 1.00 10.88 209 LYS A CA 1
ATOM 1626 C C . LYS A 1 209 ? 18.039 40.155 9.060 1.00 10.05 209 LYS A C 1
ATOM 1627 O O . LYS A 1 209 ? 19.267 40.048 9.053 1.00 9.92 209 LYS A O 1
ATOM 1633 N N . ALA A 1 210 ? 17.309 40.331 7.957 1.00 10.71 210 ALA A N 1
ATOM 1634 C CA . ALA A 1 210 ? 17.908 40.400 6.637 1.00 10.80 210 ALA A CA 1
ATOM 1635 C C . ALA A 1 210 ? 19.082 41.369 6.588 1.00 10.32 210 ALA A C 1
ATOM 1636 O O . ALA A 1 210 ? 19.015 42.499 7.107 1.00 10.96 210 ALA A O 1
ATOM 1638 N N . GLY A 1 211 ? 20.161 40.904 5.971 1.00 9.95 211 GLY A N 1
ATOM 1639 C CA . GLY A 1 211 ? 21.375 41.698 5.817 1.00 10.07 211 GLY A CA 1
ATOM 1640 C C . GLY A 1 211 ? 22.371 41.496 6.938 1.00 9.77 211 GLY A C 1
ATOM 1641 O O . GLY A 1 211 ? 23.395 42.177 6.987 1.00 10.24 211 GLY A O 1
ATOM 1642 N N . GLN A 1 212 ? 22.081 40.551 7.828 1.00 9.31 212 GLN A N 1
ATOM 1643 C CA . GLN A 1 212 ? 22.993 40.229 8.929 1.00 9.65 212 GLN A CA 1
ATOM 1644 C C . GLN A 1 212 ? 23.580 38.841 8.799 1.00 9.44 212 GLN A C 1
ATOM 1645 O O . GLN A 1 212 ? 22.904 37.905 8.340 1.00 9.81 212 GLN A O 1
ATOM 1651 N N . ALA A 1 213 ? 24.842 38.733 9.212 1.00 9.39 213 ALA A N 1
ATOM 1652 C CA . ALA A 1 213 ? 25.511 37.443 9.391 1.00 9.33 213 ALA A CA 1
ATOM 1653 C C . ALA A 1 213 ? 25.621 37.137 10.872 1.00 9.31 213 ALA A C 1
ATOM 1654 O O . ALA A 1 213 ? 26.049 37.993 11.658 1.00 9.43 213 ALA A O 1
ATOM 1656 N N . LEU A 1 214 ? 25.231 35.920 11.251 1.00 8.92 214 LEU A N 1
ATOM 1657 C CA . LEU A 1 214 ? 25.240 35.481 12.654 1.00 9.06 214 LEU A CA 1
ATOM 1658 C C . LEU A 1 214 ? 26.228 34.347 12.777 1.00 8.95 214 LEU A C 1
ATOM 1659 O O . LEU A 1 214 ? 26.080 33.339 12.098 1.00 9.07 214 LEU A O 1
ATOM 1664 N N . PHE A 1 215 ? 27.251 34.539 13.612 1.00 7.82 215 PHE A N 1
ATOM 1665 C CA . PHE A 1 215 ? 28.351 33.580 13.724 1.00 7.89 215 PHE A CA 1
ATOM 1666 C C . PHE A 1 215 ? 28.129 32.655 14.896 1.00 8.19 215 PHE A C 1
ATOM 1667 O O . PHE A 1 215 ? 27.632 33.087 15.939 1.00 8.67 215 PHE A O 1
ATOM 1675 N N . PHE A 1 216 ? 28.533 31.392 14.744 1.00 8.29 216 PHE A N 1
ATOM 1676 C CA . PHE A 1 216 ? 28.233 30.363 15.733 1.00 8.48 216 PHE A CA 1
ATOM 1677 C C . PHE A 1 216 ? 29.384 30.167 16.723 1.00 8.81 216 PHE A C 1
ATOM 1678 O O . PHE A 1 216 ? 30.547 30.266 16.360 1.00 9.06 216 PHE A O 1
ATOM 1686 N N . SER A 1 217 ? 29.019 29.842 17.963 1.00 9.25 217 SER A N 1
ATOM 1687 C CA . SER A 1 217 ? 29.976 29.370 18.953 1.00 9.30 217 SER A CA 1
ATOM 1688 C C . SER A 1 217 ? 30.734 28.156 18.448 1.00 9.46 217 SER A C 1
ATOM 1689 O O . SER A 1 217 ? 30.227 27.389 17.643 1.00 9.69 217 SER A O 1
ATOM 1692 N N . ARG A 1 218 ? 31.944 27.994 18.964 1.00 10.15 218 ARG A N 1
ATOM 1693 C CA . ARG A 1 218 ? 32.781 26.847 18.656 1.00 10.67 218 ARG A CA 1
ATOM 1694 C C . ARG A 1 218 ? 32.646 25.775 19.718 1.00 10.55 218 ARG A C 1
ATOM 1695 O O . ARG A 1 218 ? 32.423 26.079 20.893 1.00 11.79 218 ARG A O 1
ATOM 1703 N N . HIS A 1 219 ? 32.770 24.520 19.289 1.00 10.68 219 HIS A N 1
ATOM 1704 C CA . HIS A 1 219 ? 32.651 23.387 20.188 1.00 10.77 219 HIS A CA 1
ATOM 1705 C C . HIS A 1 219 ? 33.785 22.397 19.924 1.00 11.48 219 HIS A C 1
ATOM 1706 O O . HIS A 1 219 ? 34.723 22.713 19.203 1.00 11.83 219 HIS A O 1
ATOM 1713 N N . ASN A 1 220 ? 33.712 21.222 20.540 1.00 12.24 220 ASN A N 1
ATOM 1714 C CA . ASN A 1 220 ? 34.780 20.232 20.459 1.00 12.77 220 ASN A CA 1
ATOM 1715 C C . ASN A 1 220 ? 34.524 19.184 19.401 1.00 12.70 220 ASN A C 1
ATOM 1716 O O . ASN A 1 220 ? 33.382 18.794 19.171 1.00 12.68 220 ASN A O 1
ATOM 1721 N N . ARG A 1 221 ? 35.597 18.705 18.777 1.00 13.02 221 ARG A N 1
ATOM 1722 C CA . ARG A 1 221 ? 35.491 17.577 17.856 1.00 14.67 221 ARG A CA 1
ATOM 1723 C C . ARG A 1 221 ? 34.833 16.399 18.582 1.00 14.52 221 ARG A C 1
ATOM 1724 O O . ARG A 1 221 ? 35.107 16.138 19.764 1.00 14.79 221 ARG A O 1
ATOM 1732 N N . GLY A 1 222 ? 33.944 15.714 17.871 1.00 14.59 222 GLY A N 1
ATOM 1733 C CA . GLY A 1 222 ? 33.248 14.558 18.424 1.00 14.67 222 GLY A CA 1
ATOM 1734 C C . GLY A 1 222 ? 31.936 14.871 19.114 1.00 14.95 222 GLY A C 1
ATOM 1735 O O . GLY A 1 222 ? 31.192 13.956 19.469 1.00 15.42 222 GLY A O 1
ATOM 1736 N N . GLU A 1 223 ? 31.646 16.152 19.326 1.00 14.60 223 GLU A N 1
ATOM 1737 C CA . GLU A 1 223 ? 30.383 16.551 19.936 1.00 15.08 223 GLU A CA 1
ATOM 1738 C C . GLU A 1 223 ? 29.298 16.737 18.889 1.00 15.22 223 GLU A C 1
ATOM 1739 O O . GLU A 1 223 ? 29.557 17.240 17.791 1.00 16.70 223 GLU A O 1
ATOM 1745 N N . GLU A 1 224 ? 28.083 16.325 19.230 1.00 14.17 224 GLU A N 1
ATOM 1746 C CA . GLU A 1 224 ? 26.946 16.522 18.346 1.00 13.83 224 GLU A CA 1
ATOM 1747 C C . GLU A 1 224 ? 26.301 17.821 18.786 1.00 13.55 224 GLU A C 1
ATOM 1748 O O . GLU A 1 224 ? 25.862 17.943 19.931 1.00 14.24 224 GLU A O 1
ATOM 1754 N N . THR A 1 225 ? 26.309 18.822 17.900 1.00 11.91 225 THR A N 1
ATOM 1755 C CA . THR A 1 225 ? 25.746 20.130 18.225 1.00 11.91 225 THR A CA 1
ATOM 1756 C C . THR A 1 225 ? 24.569 20.460 17.318 1.00 11.97 225 THR A C 1
ATOM 1757 O O . THR A 1 225 ? 24.398 19.856 16.261 1.00 11.43 225 THR A O 1
ATOM 1761 N N . GLU A 1 226 ? 23.753 21.411 17.761 1.00 11.51 226 GLU A N 1
ATOM 1762 C CA . GLU A 1 226 ? 22.585 21.847 17.004 1.00 12.54 226 GLU A CA 1
ATOM 1763 C C . GLU A 1 226 ? 22.454 23.358 17.051 1.00 11.99 226 GLU A C 1
ATOM 1764 O O . GLU A 1 226 ? 22.850 23.997 18.034 1.00 12.42 226 GLU A O 1
ATOM 1770 N N . LEU A 1 227 ? 21.929 23.923 15.966 1.00 12.18 227 LEU A N 1
ATOM 1771 C CA . LEU A 1 227 ? 21.521 25.318 15.956 1.00 12.18 227 LEU A CA 1
ATOM 1772 C C . LEU A 1 227 ? 20.027 25.445 15.721 1.00 12.37 227 LEU A C 1
ATOM 1773 O O . LEU A 1 227 ? 19.501 24.985 14.696 1.00 12.43 227 LEU A O 1
ATOM 1778 N N . ASN A 1 228 ? 19.360 26.079 16.679 1.00 12.43 228 ASN A N 1
ATOM 1779 C CA . ASN A 1 228 ? 17.930 26.338 16.611 1.00 13.24 228 ASN A CA 1
ATOM 1780 C C . ASN A 1 228 ? 17.6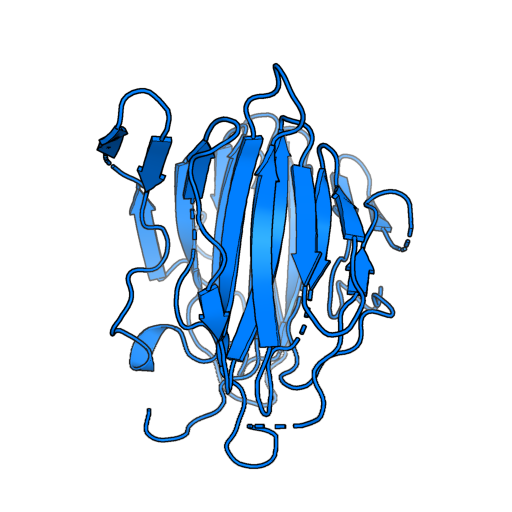33 27.645 15.882 1.00 12.49 228 ASN A C 1
ATOM 1781 O O . ASN A 1 228 ? 18.313 28.648 16.088 1.00 12.20 228 ASN A O 1
ATOM 1786 N N . VAL A 1 229 ? 16.625 27.607 15.017 1.00 12.11 229 VAL A N 1
ATOM 1787 C CA . VAL A 1 229 ? 16.190 28.760 14.242 1.00 12.03 229 VAL A CA 1
ATOM 1788 C C . VAL A 1 229 ? 14.676 28.880 14.369 1.00 11.78 229 VAL A C 1
ATOM 1789 O O . VAL A 1 229 ? 13.962 27.926 14.063 1.00 12.14 229 VAL A O 1
ATOM 1793 N N . THR A 1 230 ? 14.188 30.036 14.823 1.00 11.87 230 THR A N 1
ATOM 1794 C CA . THR A 1 230 ? 12.735 30.286 14.867 1.00 11.84 230 THR A CA 1
ATOM 1795 C C . THR A 1 230 ? 12.404 31.529 14.052 1.00 11.59 230 THR A C 1
ATOM 1796 O O . THR A 1 230 ? 12.912 32.603 14.347 1.00 11.82 230 THR A O 1
ATOM 1800 N N . ALA A 1 231 ? 11.553 31.383 13.032 1.00 11.43 231 ALA A N 1
ATOM 1801 C CA . ALA A 1 231 ? 11.168 32.546 12.208 1.00 11.56 231 ALA A CA 1
ATOM 1802 C C . ALA A 1 231 ? 10.191 33.434 12.959 1.00 12.45 231 ALA A C 1
ATOM 1803 O O . ALA A 1 231 ? 9.271 32.938 13.607 1.00 12.43 231 ALA A O 1
ATOM 1805 N N . ARG A 1 232 ? 10.401 34.741 12.866 1.00 12.68 232 ARG A N 1
ATOM 1806 C CA . ARG A 1 232 ? 9.387 35.694 13.310 1.00 14.59 232 ARG A CA 1
ATOM 1807 C C . ARG A 1 232 ? 8.640 36.288 12.118 1.00 15.28 232 ARG A C 1
ATOM 1808 O O . ARG A 1 232 ? 7.411 36.276 12.100 1.00 17.19 232 ARG A O 1
ATOM 1816 N N . GLU A 1 233 ? 9.374 36.796 11.133 1.00 15.57 233 GLU A N 1
ATOM 1817 C CA . GLU A 1 233 ? 8.810 37.055 9.812 1.00 15.72 233 GLU A CA 1
ATOM 1818 C C . GLU A 1 233 ? 9.155 35.879 8.882 1.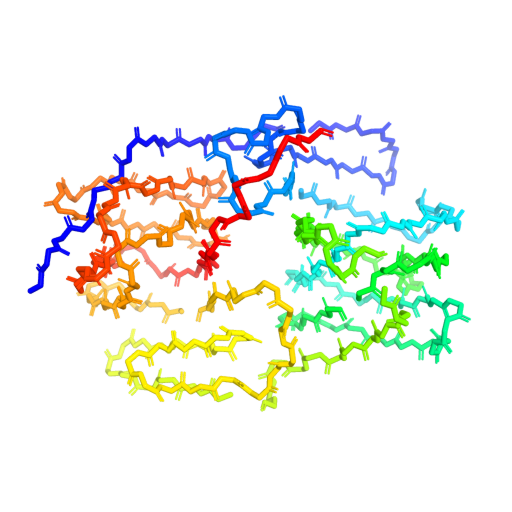00 15.69 233 GLU A C 1
ATOM 1819 O O . GLU A 1 233 ? 9.956 35.006 9.254 1.00 16.91 233 GLU A O 1
ATOM 1825 N N . LYS A 1 234 ? 8.539 35.828 7.701 1.00 14.93 234 LYS A N 1
ATOM 1826 C CA . LYS A 1 234 ? 8.908 34.825 6.690 1.00 14.44 234 LYS A CA 1
ATOM 1827 C C . LYS A 1 234 ? 10.413 34.929 6.461 1.00 13.51 234 LYS A C 1
ATOM 1828 O O . LYS A 1 234 ? 10.910 35.972 6.050 1.00 13.73 234 LYS A O 1
ATOM 1834 N N . LEU A 1 235 ? 11.125 33.837 6.737 1.00 12.33 235 LEU A N 1
ATOM 1835 C CA . LEU A 1 235 ? 12.580 33.864 6.844 1.00 11.47 235 LEU A CA 1
ATOM 1836 C C . LEU A 1 235 ? 13.248 33.057 5.737 1.00 10.71 235 LEU A C 1
ATOM 1837 O O . LEU A 1 235 ? 12.871 31.915 5.485 1.00 11.39 235 LEU A O 1
ATOM 1842 N N . ARG A 1 236 ? 14.240 33.660 5.090 1.00 10.07 236 ARG A N 1
ATOM 1843 C CA . ARG A 1 236 ? 15.072 32.945 4.136 1.00 9.57 236 ARG A CA 1
ATOM 1844 C C . ARG A 1 236 ? 16.531 33.210 4.488 1.00 8.95 236 ARG A C 1
ATOM 1845 O O . ARG A 1 236 ? 16.915 34.355 4.677 1.00 9.16 236 ARG A O 1
ATOM 1853 N N . LEU A 1 237 ? 17.335 32.153 4.594 1.00 8.13 237 LEU A N 1
ATOM 1854 C CA . LEU A 1 237 ? 18.730 32.321 5.001 1.00 7.67 237 LEU A CA 1
ATOM 1855 C C . LEU A 1 237 ? 19.614 31.232 4.408 1.00 7.57 237 LEU A C 1
ATOM 1856 O O . LEU A 1 237 ? 19.132 30.179 4.002 1.00 7.48 237 LEU A O 1
ATOM 1861 N N . LEU A 1 238 ? 20.909 31.515 4.366 1.00 7.08 238 LEU A N 1
ATOM 1862 C CA . LEU A 1 238 ? 21.928 30.531 4.012 1.00 7.95 238 LEU A CA 1
ATOM 1863 C C . LEU A 1 238 ? 22.801 30.258 5.221 1.00 8.15 238 LEU A C 1
ATOM 1864 O O . LEU A 1 238 ? 23.282 31.181 5.857 1.00 8.39 238 LEU A O 1
ATOM 1869 N N . LEU A 1 239 ? 22.999 28.982 5.532 1.00 8.07 239 LEU A N 1
ATOM 1870 C CA . LEU A 1 239 ? 23.892 28.570 6.612 1.00 7.73 239 LEU A CA 1
ATOM 1871 C C . LEU A 1 239 ? 25.106 27.887 6.001 1.00 7.33 239 LEU A C 1
ATOM 1872 O O . LEU A 1 239 ? 24.967 26.983 5.163 1.00 7.67 239 LEU A O 1
ATOM 1877 N N . TYR A 1 240 ? 26.292 28.311 6.440 1.00 7.14 240 TYR A N 1
ATOM 1878 C CA . TYR A 1 240 ? 27.555 27.765 5.956 1.00 7.03 240 TYR A CA 1
ATOM 1879 C C . TYR A 1 240 ? 28.347 27.289 7.156 1.00 7.54 240 TYR A C 1
ATOM 1880 O O . TYR A 1 240 ? 28.540 28.051 8.097 1.00 7.20 240 TYR A O 1
ATOM 1889 N N . ALA A 1 241 ? 28.830 26.045 7.133 1.00 7.83 241 ALA A N 1
ATOM 1890 C CA . ALA A 1 241 ? 29.683 25.566 8.212 1.00 7.89 241 ALA A CA 1
ATOM 1891 C C . ALA A 1 241 ? 30.631 24.547 7.645 1.00 8.44 241 ALA A C 1
ATOM 1892 O O . ALA A 1 241 ? 30.248 23.769 6.780 1.00 9.15 241 ALA A O 1
ATOM 1894 N N . GLY A 1 242 ? 31.875 24.548 8.102 1.00 8.25 242 GLY A N 1
ATOM 1895 C CA . GLY A 1 242 ? 32.840 23.637 7.526 1.00 8.45 242 GLY A CA 1
ATOM 1896 C C . GLY A 1 242 ? 33.874 23.158 8.515 1.00 8.30 242 GLY A C 1
ATOM 1897 O O . GLY A 1 242 ? 34.021 23.713 9.605 1.00 8.53 242 GLY A O 1
ATOM 1898 N N . GLU A 1 243 ? 34.615 22.145 8.104 1.00 8.70 243 GLU A N 1
ATOM 1899 C CA . GLU A 1 243 ? 35.672 21.597 8.932 1.00 9.39 243 GLU A CA 1
ATOM 1900 C C . GLU A 1 243 ? 36.922 22.464 8.800 1.00 9.13 243 GLU A C 1
ATOM 1901 O O . GLU A 1 243 ? 37.454 22.598 7.701 1.00 9.14 243 GLU A O 1
ATOM 1907 N N . PRO A 1 244 ? 37.395 23.068 9.910 1.00 9.30 244 PRO A N 1
ATOM 1908 C CA . PRO A 1 244 ? 38.631 23.858 9.812 1.00 9.81 244 PRO A CA 1
ATOM 1909 C C . PRO A 1 244 ? 39.828 23.095 9.257 1.00 10.21 244 PRO A C 1
ATOM 1910 O O . PRO A 1 244 ? 39.987 21.903 9.533 1.00 10.85 244 PRO A O 1
ATOM 1914 N N . VAL A 1 245 ? 40.644 23.804 8.477 1.00 10.42 245 VAL A N 1
ATOM 1915 C CA . VAL A 1 245 ? 41.847 23.243 7.856 1.00 11.56 245 VAL A CA 1
ATOM 1916 C C . VAL A 1 245 ? 42.975 23.200 8.880 1.00 12.36 245 VAL A C 1
ATOM 1917 O O . VAL A 1 245 ? 43.763 22.251 8.896 1.00 12.61 245 VAL A O 1
ATOM 1921 N N . ASN A 1 246 ? 43.030 24.209 9.751 1.00 12.83 246 ASN A N 1
ATOM 1922 C CA . ASN A 1 246 ? 44.041 24.267 10.805 1.00 14.43 246 ASN A CA 1
ATOM 1923 C C . ASN A 1 246 ? 45.469 24.271 10.256 1.00 15.81 246 ASN A C 1
ATOM 1924 O O . ASN A 1 246 ? 46.361 23.586 10.779 1.00 16.57 246 ASN A O 1
ATOM 1929 N N . GLU A 1 247 ? 45.672 25.046 9.198 1.00 16.79 247 GLU A N 1
ATOM 1930 C CA . GLU A 1 247 ? 47.008 25.211 8.624 1.00 18.45 247 GLU A CA 1
ATOM 1931 C C . GLU A 1 247 ? 47.361 26.676 8.534 1.00 20.26 247 GLU A C 1
ATOM 1932 O O . GLU A 1 247 ? 46.493 27.491 8.226 1.00 20.72 247 GLU A O 1
ATOM 1938 N N . PRO A 1 248 ? 48.649 27.014 8.787 1.00 22.08 248 PRO A N 1
ATOM 1939 C CA . PRO A 1 248 ? 49.093 28.399 8.615 1.00 23.52 248 PRO A CA 1
ATOM 1940 C C . PRO A 1 248 ? 48.701 28.895 7.229 1.00 24.47 248 PRO A C 1
ATOM 1941 O O . PRO A 1 248 ? 48.917 28.194 6.235 0.60 24.72 248 PRO A O 1
ATOM 1945 N N . VAL A 1 249 ? 48.099 30.078 7.175 1.00 25.23 249 VAL A N 1
ATOM 1946 C CA . VAL A 1 249 ? 47.668 30.672 5.916 1.00 25.99 249 VAL A CA 1
ATOM 1947 C C . VAL A 1 249 ? 48.707 31.652 5.370 1.00 26.14 249 VAL A C 1
ATOM 1948 O O . VAL A 1 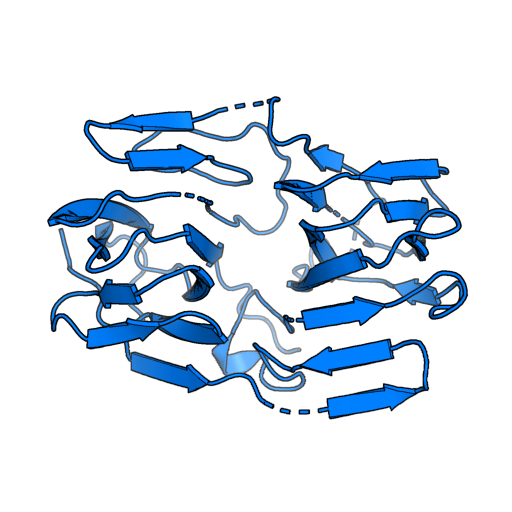249 ? 48.767 31.899 4.161 1.00 27.08 249 VAL A O 1
#

Secondary structure (DSSP, 8-state):
-EEP-EEEEEEP--EEETTEEE--SS-SS-HHHHTTEEE--EEE-TT----EEE-SEEEEEEEEES-EEEEETTTEEEEE-TT-EE---TT-EEEEEEEPTT--EEEEEEEEEPPGGG-------EE-TT--EEEETTEEEE-SSSEETTEE-----SS-B----B-TT-EEEEEEETT-EEEEEEEESEEEETTTTEEEETTEEEEEPP--TT-EEEEEEEESSSBEEEEEEE-------

Foldseek 3Di:
DAWKDFPDKAFWDAAPDPFKDDTWQDDAPPCVQFFQWGTKKMKGAFPPDDKDKDFQKKKKKAWQAAKKWKAKPPPGIDIDGHGWMKMHQQHMMIMDIGGDVPIITIMMMIIGGAAPVGSDDDDMDTGHQVQDWDDDVFDIWGKRAQDFPRRGDPDDDRWHKTTKKGAAFDKDKGKDFQQKWWKKAWQAAWWFKIPVRHIDGHRMITTIDHGDGPDIYMMMTHGRHTTIMGIMITHGSPDDD

Solvent-accessible surface area: 10865 Å² total

Radius of gyration: 17.28 Å; Cα contacts (8 Å, |Δi|>4): 687; chains: 1; bounding box: 43×40×45 Å

Organism: Geobacillus kaustophilus (strain HTA426) (NCBI:txid235909)

Nearest PDB structures (foldseek):
  2p17-assembly1_A  TM=1.004E+00  e=1.943E-44  Geobacillus kaustophilus HTA426
  6d0g-assembly1_A  TM=7.978E-01  e=9.213E-16  Acinetobacter baumannii
  1tq5-assembly1_A  TM=7.968E-01  e=9.454E-14  Escherichia coli
  3h8u-assembly1_A  TM=6.976E-01  e=4.976E-02  Klebsiella pneumoniae subsp. pneumoniae MGH 78578
  3h8u-assembly1_B  TM=6.928E-01  e=5.497E-02  Klebsiella pneumoniae subsp. pneumoniae MGH 78578

Sequence (241 aa):
AIQRRIRRVKTVQTTNSPIHRSGSVLEPGNWQEYDPFLLLEDIFERGTFDVHPHRGIETVTYVISGELEHFDSKAGHSTLGPGDVQWTAGRGVVHKEDPASGSTVHSLQLWVNLPSAYKTEPRYQNLRSKDPVRKEEGATIRVFSGSSKGVKAPTKNIVPVTVEIVEPGTTVVQDLPGHYNGFLYILEGSGVFGADNIEGKAGQALFFSRHNRGEETELNVTAREKLRLLLYAGEPVNEPV

CATH classification: 2.60.120.10

InterPro domains:
  IPR003829 Pirin, N-terminal domain [PF02678] (45-116)
  IPR008778 Pirin, C-terminal domain [PF05726] (170-276)
  IPR011051 RmlC-like cupin domain superfamily [SSF51182] (28-276)
  IPR012093 Pirin [PIRSF006232] (31-277)
  IPR012093 Pirin [PTHR13903] (28-276)
  IPR014710 RmlC-like jelly roll fold [G3DSA:2.60.120.10] (1-249)